Protein AF-A0A941C6V7-F1 (afdb_monomer_lite)

Structure (mmCIF, N/CA/C/O backbone):
data_AF-A0A941C6V7-F1
#
_entry.id   AF-A0A941C6V7-F1
#
loop_
_atom_site.group_PDB
_atom_site.id
_atom_site.type_symbol
_atom_site.label_atom_id
_atom_site.label_alt_id
_atom_site.label_comp_id
_atom_site.label_asym_id
_atom_site.label_entity_id
_atom_site.label_seq_id
_atom_site.pdbx_PDB_ins_code
_atom_site.Cartn_x
_atom_site.Cartn_y
_atom_site.Cartn_z
_atom_site.occupancy
_atom_site.B_iso_or_equiv
_atom_site.auth_seq_id
_atom_site.auth_comp_id
_atom_site.auth_asym_id
_atom_site.auth_atom_id
_atom_site.pdbx_PDB_model_num
ATOM 1 N N . MET A 1 1 ? 57.559 -2.792 -48.402 1.00 35.81 1 MET A N 1
ATOM 2 C CA . MET A 1 1 ? 58.753 -2.402 -49.176 1.00 35.81 1 MET A CA 1
ATOM 3 C C . MET A 1 1 ? 58.793 -3.305 -50.398 1.00 35.81 1 MET A C 1
ATOM 5 O O . MET A 1 1 ? 58.989 -4.493 -50.220 1.00 35.81 1 MET A O 1
ATOM 9 N N . ILE A 1 2 ? 58.536 -2.711 -51.570 1.00 40.19 2 ILE A N 1
ATOM 10 C CA . ILE A 1 2 ? 58.859 -3.203 -52.921 1.00 40.19 2 ILE A CA 1
ATOM 11 C C . ILE A 1 2 ? 58.179 -4.518 -53.342 1.00 40.19 2 ILE A C 1
ATOM 13 O O . ILE A 1 2 ? 58.749 -5.583 -53.195 1.00 40.19 2 ILE A O 1
ATOM 17 N N . ASP A 1 3 ? 56.998 -4.389 -53.950 1.00 32.19 3 ASP A N 1
ATOM 18 C CA . ASP A 1 3 ? 56.531 -5.293 -55.025 1.00 32.19 3 ASP A CA 1
ATOM 19 C C . ASP A 1 3 ? 55.682 -4.542 -56.076 1.00 32.19 3 ASP A C 1
ATOM 21 O O . ASP A 1 3 ? 55.522 -5.009 -57.196 1.00 32.19 3 ASP A O 1
ATOM 25 N N . PHE A 1 4 ? 55.249 -3.304 -55.790 1.00 42.03 4 PHE A N 1
ATOM 26 C CA . PHE A 1 4 ? 54.563 -2.426 -56.754 1.00 42.03 4 PHE A CA 1
ATOM 27 C C . PHE A 1 4 ? 55.474 -1.813 -57.839 1.00 42.03 4 PHE A C 1
ATOM 29 O O . PHE A 1 4 ? 54.996 -1.114 -58.721 1.00 42.03 4 PHE A O 1
ATOM 36 N N . LEU A 1 5 ? 56.788 -2.059 -57.776 1.00 43.09 5 LEU A N 1
ATOM 37 C CA . LEU A 1 5 ? 57.777 -1.546 -58.736 1.00 43.09 5 LEU A CA 1
ATOM 38 C C . LEU A 1 5 ? 58.236 -2.605 -59.751 1.00 43.09 5 LEU A C 1
ATOM 40 O O . LEU A 1 5 ? 59.226 -2.382 -60.444 1.00 43.09 5 LEU A O 1
ATOM 44 N N . ARG A 1 6 ? 57.594 -3.783 -59.805 1.00 37.53 6 ARG A N 1
ATOM 45 C CA . ARG A 1 6 ? 58.090 -4.903 -60.624 1.00 37.53 6 ARG A CA 1
ATOM 46 C C . ARG A 1 6 ? 57.278 -5.226 -61.875 1.00 37.53 6 ARG A C 1
ATOM 48 O O . ARG A 1 6 ? 57.792 -5.954 -62.719 1.00 37.53 6 ARG A O 1
ATOM 55 N N . ASP A 1 7 ? 56.109 -4.623 -62.059 1.00 39.25 7 ASP A N 1
ATOM 56 C CA . ASP A 1 7 ? 55.426 -4.654 -63.352 1.00 39.25 7 ASP A CA 1
ATOM 57 C C . ASP A 1 7 ? 55.786 -3.404 -64.159 1.00 39.25 7 ASP A C 1
ATOM 59 O O . ASP A 1 7 ? 55.054 -2.420 -64.217 1.00 39.25 7 ASP A O 1
ATOM 63 N N . ASN A 1 8 ? 56.934 -3.478 -64.841 1.00 42.84 8 ASN A N 1
ATOM 64 C CA . ASN A 1 8 ? 57.332 -2.585 -65.939 1.00 42.84 8 ASN A CA 1
ATOM 65 C C . ASN A 1 8 ? 56.430 -2.772 -67.183 1.00 42.84 8 ASN A C 1
ATOM 67 O O . ASN A 1 8 ? 56.908 -2.786 -68.314 1.00 42.84 8 ASN A O 1
ATOM 71 N N . ALA A 1 9 ? 55.120 -2.943 -67.004 1.00 46.44 9 ALA A N 1
ATOM 72 C CA . ALA A 1 9 ? 54.167 -3.006 -68.111 1.00 46.44 9 ALA A CA 1
ATOM 73 C C . ALA A 1 9 ? 53.831 -1.609 -68.6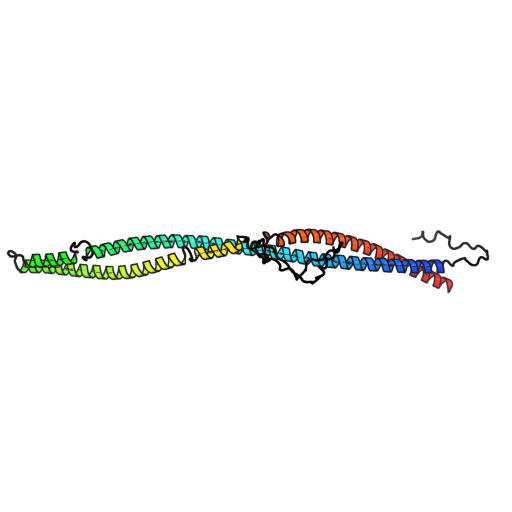70 1.00 46.44 9 ALA A C 1
ATOM 75 O O . ALA A 1 9 ? 53.273 -1.497 -69.753 1.00 46.44 9 ALA A O 1
ATOM 76 N N . CYS A 1 10 ? 54.205 -0.554 -67.944 1.00 49.03 10 CYS A N 1
ATOM 77 C CA . CYS A 1 10 ? 53.984 0.843 -68.311 1.00 49.03 10 CYS A CA 1
ATOM 78 C C . CYS A 1 10 ? 55.155 1.477 -69.087 1.00 49.03 10 CYS A C 1
ATOM 80 O O . CYS A 1 10 ? 54.975 2.504 -69.728 1.00 49.03 10 CYS A O 1
ATOM 82 N N . CYS A 1 11 ? 56.340 0.860 -69.073 1.00 50.94 11 CYS A N 1
ATOM 83 C CA . CYS A 1 11 ? 57.537 1.403 -69.720 1.00 50.94 11 CYS A CA 1
ATOM 84 C C . CYS A 1 11 ? 58.095 0.408 -70.740 1.00 50.94 11 CYS A C 1
ATOM 86 O O . CYS A 1 11 ? 59.194 -0.120 -70.565 1.00 50.94 11 CYS A O 1
ATOM 88 N N . TYR A 1 12 ? 57.326 0.117 -71.788 1.00 39.09 12 TYR A N 1
ATOM 89 C CA . TYR A 1 12 ? 57.906 -0.418 -73.015 1.00 39.09 12 TYR A CA 1
ATOM 90 C C . TYR A 1 12 ? 58.086 0.736 -73.999 1.00 39.09 12 TYR A C 1
ATOM 92 O O . TYR A 1 12 ? 57.116 1.222 -74.573 1.00 39.09 12 TYR A O 1
ATOM 100 N N . ASP A 1 13 ? 59.341 1.146 -74.192 1.00 43.06 13 ASP A N 1
ATOM 101 C CA . ASP A 1 13 ? 59.766 1.931 -75.348 1.00 43.06 13 ASP A CA 1
ATOM 102 C C . ASP A 1 13 ? 59.521 1.090 -76.608 1.00 43.06 13 ASP A C 1
ATOM 104 O O . ASP A 1 13 ? 60.356 0.277 -77.018 1.00 43.06 13 ASP A O 1
ATOM 108 N N . SER A 1 14 ? 58.348 1.238 -77.217 1.00 33.50 14 SER A N 1
ATOM 109 C CA . SER A 1 14 ? 58.140 0.839 -78.602 1.00 33.50 14 SER A CA 1
ATOM 110 C C . SER A 1 14 ? 58.044 2.094 -79.454 1.00 33.50 14 SER A C 1
ATOM 112 O O . SER A 1 14 ? 57.045 2.808 -79.401 1.00 33.50 14 SER A O 1
ATOM 114 N N . ASP A 1 15 ? 59.089 2.324 -80.252 1.00 42.59 15 ASP A N 1
ATOM 115 C CA . ASP A 1 15 ? 59.135 3.225 -81.409 1.00 42.59 15 ASP A CA 1
ATOM 116 C C . ASP A 1 15 ? 58.046 2.852 -82.441 1.00 42.59 15 ASP A C 1
ATOM 118 O O . ASP A 1 15 ? 58.315 2.350 -83.535 1.00 42.59 15 ASP A O 1
ATOM 122 N N . SER A 1 16 ? 56.779 3.075 -82.106 1.00 36.44 16 SER A N 1
ATOM 123 C CA . SER A 1 16 ? 55.660 2.924 -83.026 1.00 36.44 16 SER A CA 1
ATOM 124 C C . SER A 1 16 ? 54.728 4.114 -82.892 1.00 36.44 16 SER A C 1
ATOM 126 O O . SER A 1 16 ? 54.099 4.339 -81.864 1.00 36.44 16 SER A O 1
ATOM 128 N N . SER A 1 17 ? 54.672 4.873 -83.976 1.00 39.66 17 SER A N 1
ATOM 129 C CA . SER A 1 17 ? 53.782 5.994 -84.226 1.00 39.66 17 SER A CA 1
ATOM 130 C C . SER A 1 17 ? 52.331 5.511 -84.314 1.00 39.66 17 SER A C 1
ATOM 132 O O . SER A 1 17 ? 51.814 5.293 -85.407 1.00 39.66 17 SER A O 1
ATOM 134 N N . ASP A 1 18 ? 51.683 5.358 -83.160 1.00 38.25 18 ASP A N 1
ATOM 135 C CA . ASP A 1 18 ? 50.239 5.143 -83.035 1.00 38.25 18 ASP A CA 1
ATOM 136 C C . ASP A 1 18 ? 49.661 6.205 -82.072 1.00 38.25 18 ASP A C 1
ATOM 138 O O . ASP A 1 18 ? 50.271 6.458 -81.032 1.00 38.25 18 ASP A O 1
ATOM 142 N N . PRO A 1 19 ? 48.535 6.886 -82.366 1.00 40.62 19 PRO A N 1
ATOM 143 C CA . PRO A 1 19 ? 48.123 8.088 -81.628 1.00 40.62 19 PRO A CA 1
ATOM 144 C C . PRO A 1 19 ? 47.448 7.819 -80.270 1.00 40.62 19 PRO A C 1
ATOM 146 O O . PRO A 1 19 ? 46.863 8.738 -79.700 1.00 40.62 19 PRO A O 1
ATOM 149 N N . GLU A 1 20 ? 47.488 6.590 -79.752 1.00 45.78 20 GLU A N 1
ATOM 150 C CA . GLU A 1 20 ? 46.713 6.177 -78.568 1.00 45.78 20 GLU A CA 1
ATOM 151 C C . GLU A 1 20 ? 47.551 5.551 -77.435 1.00 45.78 20 GLU A C 1
ATOM 153 O O . GLU A 1 20 ? 47.012 4.863 -76.568 1.00 45.78 20 GLU A O 1
ATOM 158 N N . THR A 1 21 ? 48.859 5.804 -77.361 1.00 47.62 21 THR A N 1
ATOM 159 C CA . THR A 1 21 ? 49.639 5.464 -76.155 1.00 47.62 21 THR A CA 1
ATOM 160 C C . THR A 1 21 ? 49.369 6.487 -75.051 1.00 47.62 21 THR A C 1
ATOM 162 O O . THR A 1 21 ? 49.978 7.553 -75.020 1.00 47.62 21 THR A O 1
ATOM 165 N N . ARG A 1 22 ? 48.415 6.177 -74.163 1.00 54.78 22 ARG A N 1
ATOM 166 C CA . ARG A 1 22 ? 48.147 6.953 -72.940 1.00 54.78 22 ARG A CA 1
ATOM 167 C C . ARG A 1 22 ? 49.377 6.952 -72.030 1.00 54.78 22 ARG A C 1
ATOM 169 O O . ARG A 1 22 ? 49.917 5.884 -71.745 1.00 54.78 22 ARG A O 1
ATOM 176 N N . ASP A 1 23 ? 49.769 8.130 -71.552 1.00 70.44 23 ASP A N 1
ATOM 177 C CA . ASP A 1 23 ? 50.845 8.279 -70.575 1.00 70.44 23 ASP A CA 1
ATOM 178 C C . ASP A 1 23 ? 50.437 7.637 -69.235 1.00 70.44 23 ASP A C 1
ATOM 180 O O . ASP A 1 23 ? 49.269 7.644 -68.832 1.00 70.44 23 ASP A O 1
ATOM 184 N N . CYS A 1 24 ? 51.398 7.063 -68.521 1.00 74.00 24 CYS A N 1
ATOM 185 C CA . CYS A 1 24 ? 51.171 6.402 -67.236 1.00 74.00 24 CYS A CA 1
ATOM 186 C C . CYS A 1 24 ? 50.605 7.375 -66.197 1.00 74.00 24 CYS A C 1
ATOM 188 O O . CYS A 1 24 ? 49.809 6.991 -65.338 1.00 74.00 24 CYS A O 1
ATOM 190 N N . LEU A 1 25 ? 50.976 8.648 -66.320 1.00 76.19 25 LEU A N 1
ATOM 191 C CA . LEU A 1 25 ? 50.503 9.732 -65.475 1.00 76.19 25 LEU A CA 1
ATOM 192 C C . LEU A 1 25 ? 49.016 10.048 -65.725 1.00 76.19 25 LEU A C 1
ATOM 194 O O . LEU A 1 25 ? 48.277 10.307 -64.771 1.00 76.19 25 LEU A O 1
ATOM 198 N N . ASP A 1 26 ? 48.544 9.932 -66.969 1.00 77.88 26 ASP A N 1
ATOM 199 C CA . ASP A 1 26 ? 47.123 10.072 -67.312 1.00 77.88 26 ASP A CA 1
ATOM 200 C C . ASP A 1 26 ? 46.295 8.900 -66.766 1.00 77.88 26 ASP A C 1
ATOM 202 O O . ASP A 1 26 ? 45.208 9.106 -66.221 1.00 77.88 26 ASP A O 1
ATOM 206 N N . LEU A 1 27 ? 46.833 7.675 -66.821 1.00 80.81 27 LEU A N 1
ATOM 207 C CA . LEU A 1 27 ? 46.198 6.495 -66.220 1.00 80.81 27 LEU A CA 1
ATOM 208 C C . LEU A 1 27 ? 46.093 6.611 -64.693 1.00 80.81 27 LEU A C 1
ATOM 210 O O . LEU A 1 27 ? 45.068 6.244 -64.118 1.00 80.81 27 LEU A O 1
ATOM 214 N N . TRP A 1 28 ? 47.114 7.148 -64.023 1.00 82.31 28 TRP A N 1
ATOM 215 C CA . TRP A 1 28 ? 47.068 7.385 -62.577 1.00 82.31 28 TRP A CA 1
ATOM 216 C C . TRP A 1 28 ? 46.098 8.504 -62.199 1.00 82.31 28 TRP A C 1
ATOM 218 O O . TRP A 1 28 ? 45.413 8.392 -61.184 1.00 82.31 28 TRP A O 1
ATOM 228 N N . LYS A 1 29 ? 45.981 9.556 -63.017 1.00 83.62 29 LYS A N 1
ATOM 229 C CA . LYS A 1 29 ? 44.976 10.615 -62.830 1.00 83.62 29 LYS A CA 1
ATOM 230 C C . LYS A 1 29 ? 43.549 10.082 -62.979 1.00 83.62 29 LYS A C 1
ATOM 232 O O . LYS A 1 29 ? 42.706 10.389 -62.138 1.00 83.62 29 LYS A O 1
ATOM 237 N N . GLU A 1 30 ? 43.296 9.228 -63.970 1.00 84.94 30 GLU A N 1
ATOM 238 C CA . GLU A 1 30 ? 42.002 8.551 -64.143 1.00 84.94 30 GLU A CA 1
ATOM 239 C C . GLU A 1 30 ? 41.698 7.605 -62.963 1.00 84.94 30 GLU A C 1
ATOM 241 O O . GLU A 1 30 ? 40.593 7.621 -62.414 1.00 84.94 30 GLU A O 1
ATOM 246 N N . GLN A 1 31 ? 42.691 6.839 -62.494 1.00 83.75 31 GLN A N 1
ATOM 247 C CA . GLN A 1 31 ? 42.562 6.001 -61.293 1.00 83.75 31 GLN A CA 1
ATOM 248 C C . GLN A 1 31 ? 42.306 6.826 -60.027 1.00 83.75 31 GLN A C 1
ATOM 250 O O . GLN A 1 31 ? 41.492 6.429 -59.193 1.00 83.75 31 GLN A O 1
ATOM 255 N N . LEU A 1 32 ? 42.955 7.981 -59.872 1.00 85.06 32 LEU A N 1
ATOM 256 C CA . LEU A 1 32 ? 42.726 8.880 -58.744 1.00 85.06 32 LEU A CA 1
ATOM 257 C C . LEU A 1 32 ? 41.292 9.425 -58.745 1.00 85.06 32 LEU A C 1
ATOM 259 O O . LEU A 1 32 ? 40.679 9.520 -57.680 1.00 85.06 32 LEU A O 1
ATOM 263 N N . GLU A 1 33 ? 40.741 9.758 -59.912 1.00 86.88 33 GLU A N 1
ATOM 264 C CA . GLU A 1 33 ? 39.351 10.201 -60.036 1.00 86.88 33 GLU A CA 1
ATOM 265 C C . GLU A 1 33 ? 38.370 9.082 -59.650 1.00 86.88 33 GLU A C 1
ATOM 267 O O . GLU A 1 33 ? 37.477 9.302 -58.825 1.00 86.88 33 GLU A O 1
ATOM 272 N N . GLN A 1 34 ? 38.598 7.858 -60.135 1.00 85.94 34 GLN A N 1
ATOM 273 C CA . GLN A 1 34 ? 37.794 6.683 -59.776 1.00 85.94 34 GLN A CA 1
ATOM 274 C C . GLN A 1 34 ? 37.855 6.370 -58.273 1.00 85.94 34 GLN A C 1
ATOM 276 O O . GLN A 1 34 ? 36.811 6.247 -57.624 1.00 85.94 34 GLN A O 1
ATOM 281 N N . VAL A 1 35 ? 39.058 6.312 -57.692 1.00 86.12 35 VAL A N 1
ATOM 282 C CA . VAL A 1 35 ? 39.258 6.076 -56.253 1.00 86.12 35 VAL A CA 1
ATOM 283 C C . VAL A 1 35 ? 38.654 7.215 -55.433 1.00 86.12 35 VAL A C 1
ATOM 285 O O . VAL A 1 35 ? 38.048 6.970 -54.394 1.00 86.12 35 VAL A O 1
ATOM 288 N N . SER A 1 36 ? 38.738 8.466 -55.895 1.00 84.31 36 SER A N 1
ATOM 289 C CA . SER A 1 36 ? 38.120 9.595 -55.198 1.00 84.31 36 SER A CA 1
ATOM 290 C C . SER A 1 36 ? 36.598 9.467 -55.138 1.00 84.31 36 SER A C 1
ATOM 292 O O . SER A 1 36 ? 36.032 9.669 -54.064 1.00 84.31 36 SER A O 1
ATOM 294 N N . ILE A 1 37 ? 35.941 9.090 -56.240 1.00 88.19 37 ILE A N 1
ATOM 295 C CA . ILE A 1 37 ? 34.490 8.843 -56.273 1.00 88.19 37 ILE A CA 1
ATOM 296 C C . ILE A 1 37 ? 34.121 7.684 -55.335 1.00 88.19 37 ILE A C 1
ATOM 298 O O . ILE A 1 37 ? 33.167 7.792 -54.556 1.00 88.19 37 ILE A O 1
ATOM 302 N N . GLU A 1 38 ? 34.887 6.591 -55.362 1.00 89.31 38 GLU A N 1
ATOM 303 C CA . GLU A 1 38 ? 34.655 5.430 -54.501 1.00 89.31 38 GLU A CA 1
ATOM 304 C C . GLU A 1 38 ? 34.820 5.771 -53.011 1.00 89.31 38 GLU A C 1
ATOM 306 O O . GLU A 1 38 ? 33.987 5.376 -52.191 1.00 89.31 38 GLU A O 1
ATOM 311 N N . CYS A 1 39 ? 35.833 6.563 -52.652 1.00 87.50 39 CYS A N 1
ATOM 312 C CA . CYS A 1 39 ? 36.044 6.993 -51.272 1.00 87.50 39 CYS A CA 1
ATOM 313 C C . CYS A 1 39 ? 34.957 7.954 -50.794 1.00 87.50 39 CYS A C 1
ATOM 315 O O . CYS A 1 39 ? 34.520 7.844 -49.650 1.00 87.50 39 CYS A O 1
ATOM 317 N N . THR A 1 40 ? 34.468 8.861 -51.647 1.00 89.31 40 THR A N 1
ATOM 318 C CA . THR A 1 40 ? 33.322 9.714 -51.296 1.00 89.31 40 THR A CA 1
ATOM 319 C C . THR A 1 40 ? 32.077 8.870 -51.025 1.00 89.31 40 THR A C 1
ATOM 321 O O . THR A 1 40 ? 31.372 9.119 -50.049 1.00 89.31 40 THR A O 1
ATOM 324 N N . LYS A 1 41 ? 31.833 7.828 -51.831 1.00 90.62 41 LYS A N 1
ATOM 325 C CA . LYS A 1 41 ? 30.720 6.895 -51.613 1.00 90.62 41 LYS A CA 1
ATOM 326 C C . LYS A 1 41 ? 30.870 6.122 -50.298 1.00 90.62 41 LYS A C 1
ATOM 328 O O . LYS A 1 41 ? 29.924 6.084 -49.519 1.00 90.62 41 LYS A O 1
ATOM 333 N N . LYS A 1 42 ? 32.050 5.549 -50.033 1.00 89.06 42 LYS A N 1
ATOM 334 C CA . LYS A 1 42 ? 32.343 4.817 -48.787 1.00 89.06 42 LYS A CA 1
ATOM 335 C C . LYS A 1 42 ? 32.214 5.708 -47.551 1.00 89.06 42 LYS A C 1
ATOM 337 O O . LYS A 1 42 ? 31.580 5.299 -46.589 1.00 89.06 42 LYS A O 1
ATOM 342 N N . SER A 1 43 ? 32.713 6.943 -47.609 1.00 88.12 43 SER A N 1
ATOM 343 C CA . SER A 1 43 ? 32.581 7.910 -46.514 1.00 88.12 43 SER A CA 1
ATOM 344 C C . SER A 1 43 ? 31.123 8.294 -46.245 1.00 88.12 43 SER A C 1
ATOM 346 O O . SER A 1 43 ? 30.727 8.386 -45.085 1.00 88.12 43 SER A O 1
ATOM 348 N N . ALA A 1 44 ? 30.305 8.463 -47.291 1.00 89.94 44 ALA A N 1
ATOM 349 C CA . ALA A 1 44 ? 28.873 8.715 -47.136 1.00 89.94 44 ALA A CA 1
ATOM 350 C C . ALA A 1 44 ? 28.138 7.522 -46.498 1.00 89.94 44 ALA A C 1
ATOM 352 O O . ALA A 1 44 ? 27.262 7.724 -45.661 1.00 89.94 44 ALA A O 1
ATOM 353 N N . THR A 1 45 ? 28.510 6.286 -46.851 1.00 91.00 45 THR A N 1
ATOM 354 C CA . THR A 1 45 ? 27.986 5.077 -46.198 1.00 91.00 45 THR A CA 1
ATOM 355 C C . THR A 1 45 ? 28.393 5.015 -44.727 1.00 91.00 45 THR A C 1
ATOM 357 O O . THR A 1 45 ? 27.522 4.851 -43.885 1.00 91.00 45 THR A O 1
ATOM 360 N N . THR A 1 46 ? 29.665 5.256 -44.390 1.00 91.06 46 THR A N 1
ATOM 361 C CA . THR A 1 46 ? 30.119 5.289 -42.989 1.00 91.06 46 THR A CA 1
ATOM 362 C C . THR A 1 46 ? 29.382 6.336 -42.160 1.00 91.06 46 THR A C 1
ATOM 364 O O . THR A 1 46 ? 28.998 6.046 -41.032 1.00 91.06 46 THR A O 1
ATOM 367 N N . ALA A 1 47 ? 29.149 7.533 -42.708 1.00 91.38 47 ALA A N 1
ATOM 368 C CA . ALA A 1 47 ? 28.390 8.577 -42.020 1.00 91.38 47 ALA A CA 1
ATOM 369 C C . ALA A 1 47 ? 26.935 8.152 -41.755 1.00 91.38 47 ALA A C 1
ATOM 371 O O . ALA A 1 47 ? 26.398 8.427 -40.684 1.00 91.38 47 ALA A O 1
ATOM 372 N N . LYS A 1 48 ? 26.313 7.446 -42.709 1.00 92.81 48 LYS A N 1
ATOM 373 C CA . LYS A 1 48 ? 24.967 6.891 -42.547 1.00 92.81 48 LYS A CA 1
ATOM 374 C C . LYS A 1 48 ? 24.928 5.800 -41.470 1.00 92.81 48 LYS A C 1
ATOM 376 O O . LYS A 1 48 ? 24.061 5.843 -40.604 1.00 92.81 48 LYS A O 1
ATOM 381 N N . ASP A 1 49 ? 25.870 4.859 -41.500 1.00 89.50 49 ASP A N 1
ATOM 382 C CA . ASP A 1 49 ? 25.944 3.774 -40.513 1.00 89.50 49 ASP A CA 1
ATOM 383 C C . ASP A 1 49 ? 26.240 4.322 -39.104 1.00 89.50 49 ASP A C 1
ATOM 385 O O . ASP A 1 49 ? 25.696 3.832 -38.115 1.00 89.50 49 ASP A O 1
ATOM 389 N N . GLU A 1 50 ? 27.052 5.383 -39.002 1.00 92.31 50 GLU A N 1
ATOM 390 C CA . GLU A 1 50 ? 27.301 6.096 -37.745 1.00 92.31 50 GLU A CA 1
ATOM 391 C C . GLU A 1 50 ? 26.020 6.728 -37.192 1.00 92.31 50 GLU A C 1
ATOM 393 O O . GLU A 1 50 ? 25.721 6.574 -36.007 1.00 92.31 50 GLU A O 1
ATOM 398 N N . GLU A 1 51 ? 25.245 7.412 -38.036 1.00 91.94 51 GLU A N 1
ATOM 399 C CA . GLU A 1 51 ? 23.967 8.012 -37.645 1.00 91.94 51 GLU A CA 1
ATOM 400 C C . GLU A 1 51 ? 22.962 6.945 -37.182 1.00 91.94 51 GLU A C 1
ATOM 402 O O . GLU A 1 51 ? 22.347 7.090 -36.121 1.00 91.94 51 GLU A O 1
ATOM 407 N N . GLU A 1 52 ? 22.823 5.844 -37.928 1.00 90.25 52 GLU A N 1
ATOM 408 C CA . GLU A 1 52 ? 21.951 4.721 -37.562 1.00 90.25 52 GLU A CA 1
ATOM 409 C C . GLU A 1 52 ? 22.376 4.090 -36.222 1.00 90.25 52 GLU A C 1
ATOM 411 O O . GLU A 1 52 ? 21.530 3.866 -35.346 1.00 90.25 52 GLU A O 1
ATOM 416 N N . TYR A 1 53 ? 23.680 3.884 -36.008 1.00 91.00 53 TYR A N 1
ATOM 417 C CA . TYR A 1 53 ? 24.222 3.398 -34.737 1.00 91.00 53 TYR A CA 1
ATOM 418 C C . TYR A 1 53 ? 23.934 4.359 -33.573 1.00 91.00 53 TYR A C 1
ATOM 420 O O . TYR A 1 53 ? 23.434 3.922 -32.533 1.00 91.00 53 TYR A O 1
ATOM 428 N N . GLN A 1 54 ? 24.198 5.662 -33.726 1.00 92.50 54 GLN A N 1
ATOM 429 C CA . GLN A 1 54 ? 23.964 6.651 -32.663 1.00 92.50 54 GLN A CA 1
ATOM 430 C C . GLN A 1 54 ? 22.477 6.769 -32.306 1.00 92.50 54 GLN A C 1
ATOM 432 O O . GLN A 1 54 ? 22.129 6.851 -31.124 1.00 92.50 54 GLN A O 1
ATOM 437 N N . ASN A 1 55 ? 21.589 6.709 -33.301 1.00 89.31 55 ASN A N 1
ATOM 438 C CA . ASN A 1 55 ? 20.144 6.693 -33.080 1.00 89.31 55 ASN A CA 1
ATOM 439 C C . ASN A 1 55 ? 19.705 5.441 -32.305 1.00 89.31 55 ASN A C 1
ATOM 441 O O . ASN A 1 55 ? 18.946 5.544 -31.335 1.00 89.31 55 ASN A O 1
ATOM 445 N N . SER A 1 56 ? 20.223 4.265 -32.675 1.00 89.50 56 SER A N 1
ATOM 446 C CA . SER A 1 56 ? 19.953 3.011 -31.960 1.00 89.50 56 SER A CA 1
ATOM 447 C C . SER A 1 56 ? 20.470 3.042 -30.520 1.00 89.50 56 SER A C 1
ATOM 449 O O . SER A 1 56 ? 19.742 2.676 -29.595 1.00 89.50 56 SER A O 1
ATOM 451 N N . LEU A 1 57 ? 21.683 3.555 -30.301 1.00 90.38 57 LEU A N 1
ATOM 452 C CA . LEU A 1 57 ? 22.266 3.721 -28.969 1.00 90.38 57 LEU A CA 1
ATOM 453 C C . LEU A 1 57 ? 21.435 4.678 -28.101 1.00 90.38 57 LEU A C 1
ATOM 455 O O . LEU A 1 57 ? 21.169 4.393 -26.931 1.00 90.38 57 LEU A O 1
ATOM 459 N N . GLY A 1 58 ? 20.987 5.798 -28.672 1.00 90.25 58 GLY A N 1
ATOM 460 C CA . GLY A 1 58 ? 20.103 6.746 -28.000 1.00 90.25 58 GLY A CA 1
ATOM 461 C C . GLY A 1 58 ? 18.782 6.106 -27.569 1.00 90.25 58 GLY A C 1
ATOM 462 O O . GLY A 1 58 ? 18.331 6.324 -26.443 1.00 90.25 58 GLY A O 1
ATOM 463 N N . TRP A 1 59 ? 18.185 5.278 -28.428 1.00 89.06 59 TRP A N 1
ATOM 464 C CA . TRP A 1 59 ? 16.958 4.544 -28.117 1.00 89.06 59 TRP A CA 1
ATOM 465 C C . TRP A 1 59 ? 17.158 3.477 -27.037 1.00 89.06 59 TRP A C 1
ATOM 467 O O . TRP A 1 59 ? 16.406 3.443 -26.063 1.00 89.06 59 TRP A O 1
ATOM 477 N N . GLN A 1 60 ? 18.213 2.668 -27.147 1.00 91.38 60 GLN A N 1
ATOM 478 C CA . GLN A 1 60 ? 18.585 1.681 -26.133 1.00 91.38 60 GLN A CA 1
ATOM 479 C C . GLN A 1 60 ? 18.752 2.329 -24.751 1.00 91.38 60 GLN A C 1
ATOM 481 O O . GLN A 1 60 ? 18.246 1.808 -23.759 1.00 91.38 60 GLN A O 1
ATOM 486 N N . ASN A 1 61 ? 19.429 3.479 -24.674 1.00 91.88 61 ASN A N 1
ATOM 487 C CA . ASN A 1 61 ? 19.625 4.193 -23.412 1.00 91.88 61 ASN A CA 1
ATOM 488 C C . ASN A 1 61 ? 18.303 4.684 -22.805 1.00 91.88 61 ASN A C 1
ATOM 490 O O . ASN A 1 61 ? 18.140 4.633 -21.588 1.00 91.88 61 ASN A O 1
ATOM 494 N N . ARG A 1 62 ? 17.347 5.128 -23.633 1.00 89.50 62 ARG A N 1
ATOM 495 C CA . ARG A 1 62 ? 16.008 5.520 -23.159 1.00 89.50 62 ARG A CA 1
ATOM 496 C C . ARG A 1 62 ? 15.243 4.331 -22.592 1.00 89.50 62 ARG A C 1
ATOM 498 O O . ARG A 1 62 ? 14.723 4.443 -21.488 1.00 89.50 62 ARG A O 1
ATOM 505 N N . LEU A 1 63 ? 15.218 3.211 -23.314 1.00 89.31 63 LEU A N 1
ATOM 506 C CA . LEU A 1 63 ? 14.550 1.987 -22.864 1.00 89.31 63 LEU A CA 1
ATOM 507 C C . LEU A 1 63 ? 15.150 1.460 -21.560 1.00 89.31 63 LEU A C 1
ATOM 509 O O . LEU A 1 63 ? 14.410 1.131 -20.641 1.00 89.31 63 LEU A O 1
ATOM 513 N N . LYS A 1 64 ? 16.482 1.467 -21.446 1.00 92.31 64 LYS A N 1
ATOM 514 C CA . LYS A 1 64 ? 17.176 1.081 -20.214 1.00 92.31 64 LYS A CA 1
ATOM 515 C C . LYS A 1 64 ? 16.779 1.974 -19.036 1.00 92.31 64 LYS A C 1
ATOM 517 O O . LYS A 1 64 ? 16.487 1.476 -17.958 1.00 92.31 64 LYS A O 1
ATOM 522 N N . ASN A 1 65 ? 16.745 3.289 -19.250 1.00 92.00 65 ASN A N 1
ATOM 523 C CA . ASN A 1 65 ? 16.318 4.234 -18.222 1.00 92.00 65 ASN A CA 1
ATOM 524 C C . ASN A 1 65 ? 14.847 4.025 -17.823 1.00 92.00 65 ASN A C 1
ATOM 526 O O . ASN A 1 65 ? 14.508 4.152 -16.653 1.00 92.00 65 ASN A O 1
ATOM 530 N N . TRP A 1 66 ? 13.962 3.705 -18.771 1.00 89.62 66 TRP A N 1
ATOM 531 C CA . TRP A 1 66 ? 12.565 3.394 -18.457 1.00 89.62 66 TRP A CA 1
ATOM 532 C C . TRP A 1 66 ? 12.426 2.110 -17.643 1.00 89.62 66 TRP A C 1
ATOM 534 O O . TRP A 1 66 ? 11.720 2.124 -16.643 1.00 89.62 66 TRP A O 1
ATOM 544 N N . GLU A 1 67 ? 13.118 1.039 -18.029 1.00 89.88 67 GLU A N 1
ATOM 545 C CA . GLU A 1 67 ? 13.134 -0.224 -17.282 1.00 89.88 67 GLU A CA 1
ATOM 546 C C . GLU A 1 67 ? 13.615 -0.023 -15.835 1.00 89.88 67 GLU A C 1
ATOM 548 O O . GLU A 1 67 ? 12.987 -0.517 -14.901 1.00 89.88 67 GLU A O 1
ATOM 553 N N . GLU A 1 68 ? 14.690 0.746 -15.639 1.00 91.44 68 GLU A N 1
ATOM 554 C CA . GLU A 1 68 ? 15.223 1.064 -14.309 1.00 91.44 68 GLU A CA 1
ATOM 555 C C . GLU A 1 68 ? 14.214 1.850 -13.459 1.00 91.44 68 GLU A C 1
ATOM 557 O O . GLU A 1 68 ? 13.987 1.504 -12.302 1.00 91.44 68 GLU A O 1
ATOM 562 N N . ILE A 1 69 ? 13.551 2.857 -14.043 1.00 89.81 69 ILE A N 1
ATOM 563 C CA . ILE A 1 69 ? 12.510 3.635 -13.354 1.00 89.81 69 ILE A CA 1
ATOM 564 C C . ILE A 1 69 ? 11.321 2.750 -12.971 1.00 89.81 69 ILE A C 1
ATOM 566 O O . ILE A 1 69 ? 10.797 2.894 -11.869 1.00 89.81 69 ILE A O 1
ATOM 570 N N . ILE A 1 70 ? 10.882 1.850 -13.854 1.00 88.69 70 ILE A N 1
ATOM 571 C CA . ILE A 1 70 ? 9.760 0.940 -13.580 1.00 88.69 70 ILE A CA 1
ATOM 572 C C . ILE A 1 70 ? 10.106 0.027 -12.403 1.00 88.69 70 ILE A C 1
ATOM 574 O O . ILE A 1 70 ? 9.332 -0.042 -11.452 1.00 88.69 70 ILE A O 1
ATOM 578 N N . LYS A 1 71 ? 11.294 -0.590 -12.422 1.00 89.25 71 LYS A N 1
ATOM 579 C CA . LYS A 1 71 ? 11.774 -1.464 -11.341 1.00 89.25 71 LYS A CA 1
ATOM 580 C C . LYS A 1 71 ? 11.875 -0.727 -10.005 1.00 89.25 71 LYS A C 1
ATOM 582 O O . LYS A 1 71 ? 11.311 -1.189 -9.022 1.00 89.25 71 LYS A O 1
ATOM 587 N N . ASP A 1 72 ? 12.504 0.448 -9.980 1.00 91.94 72 ASP A N 1
ATOM 588 C CA . ASP A 1 72 ? 12.599 1.282 -8.769 1.00 91.94 72 ASP A CA 1
ATOM 589 C C . ASP A 1 72 ? 11.216 1.722 -8.252 1.00 91.94 72 ASP A C 1
ATOM 591 O O . ASP A 1 72 ? 10.991 1.818 -7.044 1.00 91.94 72 ASP A O 1
ATOM 595 N N . THR A 1 73 ? 10.263 1.979 -9.150 1.00 89.00 73 THR A N 1
ATOM 596 C CA . THR A 1 73 ? 8.906 2.386 -8.762 1.00 89.00 73 THR A CA 1
ATOM 597 C C . THR A 1 73 ? 8.116 1.218 -8.166 1.00 89.00 73 THR A C 1
ATOM 599 O O . THR A 1 73 ? 7.450 1.412 -7.147 1.00 89.00 73 THR A O 1
ATOM 602 N N . ASP A 1 74 ? 8.227 0.017 -8.733 1.00 87.69 74 ASP A N 1
ATOM 603 C CA . ASP A 1 74 ? 7.607 -1.192 -8.177 1.00 87.69 74 ASP A CA 1
ATOM 604 C C . ASP A 1 74 ? 8.224 -1.589 -6.832 1.00 87.69 74 ASP A C 1
ATOM 606 O O . ASP A 1 74 ? 7.492 -1.854 -5.882 1.00 87.69 74 ASP A O 1
ATOM 610 N N . GLU A 1 75 ? 9.550 -1.515 -6.686 1.00 90.62 75 GLU A N 1
ATOM 611 C CA . GLU A 1 75 ? 10.215 -1.754 -5.396 1.00 90.62 75 GLU A CA 1
ATOM 612 C C . GLU A 1 75 ? 9.712 -0.786 -4.310 1.00 90.62 75 GLU A C 1
ATOM 614 O O . GLU A 1 75 ? 9.481 -1.173 -3.161 1.00 90.62 75 GLU A O 1
ATOM 619 N N . LYS A 1 76 ? 9.490 0.487 -4.660 1.00 89.62 76 LYS A N 1
ATOM 620 C CA . LYS A 1 76 ? 8.895 1.470 -3.740 1.00 89.62 76 LYS A CA 1
ATOM 621 C C . LYS A 1 76 ? 7.441 1.151 -3.409 1.00 89.62 76 LYS A C 1
ATOM 623 O O . LYS A 1 76 ? 7.044 1.335 -2.256 1.00 89.62 76 LYS A O 1
ATOM 628 N N . ALA A 1 77 ? 6.656 0.691 -4.380 1.00 88.38 77 ALA A N 1
ATOM 629 C CA . ALA A 1 77 ? 5.283 0.256 -4.146 1.00 88.38 77 ALA A CA 1
ATOM 630 C C . ALA A 1 77 ? 5.241 -0.945 -3.187 1.00 88.38 77 ALA A C 1
ATOM 632 O O . ALA A 1 77 ? 4.480 -0.918 -2.221 1.00 88.38 77 ALA A O 1
ATOM 633 N N . ASP A 1 78 ? 6.132 -1.923 -3.357 1.00 87.44 78 ASP A N 1
ATOM 634 C CA . ASP A 1 78 ? 6.271 -3.069 -2.454 1.00 87.44 78 ASP A CA 1
ATOM 635 C C . ASP A 1 78 ? 6.619 -2.644 -1.022 1.00 87.44 78 ASP A C 1
ATOM 637 O O . ASP A 1 78 ? 6.062 -3.169 -0.052 1.00 87.44 78 ASP A O 1
ATOM 641 N N . ILE A 1 79 ? 7.515 -1.664 -0.857 1.00 89.75 79 ILE A N 1
ATOM 642 C CA . ILE A 1 79 ? 7.824 -1.089 0.461 1.00 89.75 79 ILE A CA 1
ATOM 643 C C . ILE A 1 79 ? 6.559 -0.490 1.087 1.00 89.75 79 ILE A C 1
ATOM 645 O O . ILE A 1 79 ? 6.253 -0.791 2.241 1.00 89.75 79 ILE A O 1
ATOM 649 N N . ILE A 1 80 ? 5.793 0.307 0.335 1.00 87.44 80 ILE A N 1
ATOM 650 C CA . ILE A 1 80 ? 4.533 0.895 0.816 1.00 87.44 80 ILE A CA 1
ATOM 651 C C . ILE A 1 80 ? 3.540 -0.203 1.212 1.00 87.44 80 ILE A C 1
ATOM 653 O O . ILE A 1 80 ? 2.948 -0.128 2.287 1.00 87.44 80 ILE A O 1
ATOM 657 N N . VAL A 1 81 ? 3.381 -1.243 0.393 1.00 88.56 81 VAL A N 1
ATOM 658 C CA . VAL A 1 81 ? 2.487 -2.376 0.672 1.00 88.56 81 VAL A CA 1
ATOM 659 C C . VAL A 1 81 ? 2.868 -3.093 1.965 1.00 88.56 81 VAL A C 1
ATOM 661 O O . VAL A 1 81 ? 1.982 -3.450 2.751 1.00 88.56 81 VAL A O 1
ATOM 664 N N . ASN A 1 82 ? 4.165 -3.303 2.192 1.00 87.50 82 ASN A N 1
ATOM 665 C CA . ASN A 1 82 ? 4.682 -3.947 3.396 1.00 87.50 82 ASN A CA 1
ATOM 666 C C . ASN A 1 82 ? 4.463 -3.087 4.645 1.00 87.50 82 ASN A C 1
ATOM 668 O O . ASN A 1 82 ? 4.018 -3.607 5.670 1.00 87.50 82 ASN A O 1
ATOM 672 N N . GLU A 1 83 ? 4.701 -1.780 4.554 1.00 89.81 83 GLU A N 1
ATOM 673 C CA . GLU A 1 83 ? 4.412 -0.846 5.646 1.00 89.81 83 GLU A CA 1
ATOM 674 C C . GLU A 1 83 ? 2.907 -0.788 5.941 1.00 89.81 83 GLU A C 1
ATOM 676 O O . GLU A 1 83 ? 2.498 -0.930 7.093 1.00 89.81 83 GLU A O 1
ATOM 681 N N . LEU A 1 84 ? 2.056 -0.679 4.915 1.00 88.69 84 LEU A N 1
ATOM 682 C CA . LEU A 1 84 ? 0.598 -0.720 5.073 1.00 88.69 84 LEU A CA 1
ATOM 683 C C . LEU A 1 84 ? 0.134 -2.031 5.711 1.00 88.69 84 LEU A C 1
ATOM 685 O O . LEU A 1 84 ? -0.752 -2.006 6.558 1.00 88.69 84 LEU A O 1
ATOM 689 N N . LYS A 1 85 ? 0.755 -3.165 5.364 1.00 88.31 85 LYS A N 1
ATOM 690 C CA . LYS A 1 85 ? 0.476 -4.456 6.005 1.00 88.31 85 LYS A CA 1
ATOM 691 C C . LYS A 1 85 ? 0.803 -4.424 7.496 1.00 88.31 85 LYS A C 1
ATOM 693 O O . LYS A 1 85 ? -0.020 -4.838 8.303 1.00 88.31 85 LYS A O 1
ATOM 698 N N . PHE A 1 86 ? 1.976 -3.912 7.863 1.00 90.06 86 PHE A N 1
ATOM 699 C CA . PHE A 1 86 ? 2.354 -3.770 9.266 1.00 90.06 86 PHE A CA 1
ATOM 700 C C . PHE A 1 86 ? 1.372 -2.862 10.021 1.00 90.06 86 PHE A C 1
ATOM 702 O O . PHE A 1 86 ? 0.916 -3.212 11.110 1.00 90.06 86 PHE A O 1
ATOM 709 N N . PHE A 1 87 ? 1.007 -1.718 9.435 1.00 88.56 87 PHE A N 1
ATOM 710 C CA . PHE A 1 87 ? 0.017 -0.809 10.012 1.00 88.56 87 PHE A CA 1
ATOM 711 C C . PHE A 1 87 ? -1.361 -1.457 10.155 1.00 88.56 87 PHE A C 1
ATOM 713 O O . PHE A 1 87 ? -2.014 -1.246 11.178 1.00 88.56 87 PHE A O 1
ATOM 720 N N . LEU A 1 88 ? -1.789 -2.252 9.175 1.00 89.62 88 LEU A N 1
ATOM 721 C CA . LEU A 1 88 ? -3.037 -3.005 9.233 1.00 89.62 88 LEU A CA 1
ATOM 722 C C . LEU A 1 88 ? -3.012 -4.003 10.393 1.00 89.62 88 LEU A C 1
ATOM 724 O O . LEU A 1 88 ? -3.888 -3.945 11.248 1.00 89.62 88 LEU A O 1
ATOM 728 N N . ASP A 1 89 ? -1.954 -4.811 10.510 1.00 88.38 89 ASP A N 1
ATOM 729 C CA . ASP A 1 89 ? -1.796 -5.778 11.603 1.00 88.38 89 ASP A CA 1
ATOM 730 C C . ASP A 1 89 ? -1.879 -5.093 12.983 1.00 88.38 89 ASP A C 1
ATOM 732 O O . ASP A 1 89 ? -2.562 -5.572 13.893 1.00 88.38 89 ASP A O 1
ATOM 736 N N . GLN A 1 90 ? -1.219 -3.938 13.151 1.00 88.81 90 GLN A N 1
ATOM 737 C CA . GLN A 1 90 ? -1.321 -3.153 14.389 1.00 88.81 90 GLN A CA 1
ATOM 738 C C . GLN A 1 90 ? -2.736 -2.609 14.615 1.00 88.81 90 GLN A C 1
ATOM 740 O O . GLN A 1 90 ? -3.229 -2.622 15.745 1.00 88.81 90 GLN A O 1
ATOM 745 N N . THR A 1 91 ? -3.397 -2.146 13.555 1.00 88.06 91 THR A N 1
ATOM 746 C CA . THR A 1 91 ? -4.764 -1.613 13.606 1.00 88.06 91 THR A CA 1
ATOM 747 C C . THR A 1 91 ? -5.750 -2.697 14.031 1.00 88.06 91 THR A C 1
ATOM 749 O O . THR A 1 91 ? -6.525 -2.462 14.956 1.00 88.06 91 THR A O 1
ATOM 752 N N . THR A 1 92 ? -5.652 -3.906 13.477 1.00 87.88 92 THR A N 1
ATOM 753 C CA . THR A 1 92 ? -6.463 -5.068 13.867 1.00 87.88 92 THR A CA 1
ATOM 754 C C . THR A 1 92 ? -6.219 -5.473 15.328 1.00 87.88 92 THR A C 1
ATOM 756 O O . THR A 1 92 ? -7.163 -5.776 16.059 1.00 87.88 92 THR A O 1
ATOM 759 N N . ILE A 1 93 ? -4.975 -5.424 15.827 1.00 88.62 93 ILE A N 1
ATOM 760 C CA . ILE A 1 93 ? -4.690 -5.670 17.257 1.00 88.62 93 ILE A CA 1
ATOM 761 C C . ILE A 1 93 ? -5.387 -4.631 18.144 1.00 88.62 93 ILE A C 1
ATOM 763 O O . ILE A 1 93 ? -6.015 -4.985 19.147 1.00 88.62 93 ILE A O 1
ATOM 767 N N . VAL A 1 94 ? -5.279 -3.346 17.797 1.00 87.56 94 VAL A N 1
ATOM 768 C CA . VAL A 1 94 ? -5.937 -2.269 18.551 1.00 87.56 94 VAL A CA 1
ATOM 769 C C . VAL A 1 94 ? -7.456 -2.407 18.468 1.00 87.56 94 VAL A C 1
ATOM 771 O O . VAL A 1 94 ? -8.124 -2.226 19.487 1.00 87.56 94 VAL A O 1
ATOM 774 N N . CYS A 1 95 ? -7.986 -2.782 17.305 1.00 88.62 95 CYS A N 1
ATOM 775 C CA . CYS A 1 95 ? -9.400 -3.050 17.102 1.00 88.62 95 CYS A CA 1
ATOM 776 C C . CYS A 1 95 ? -9.903 -4.138 18.063 1.00 88.62 95 CYS A C 1
ATOM 778 O O . CYS A 1 95 ? -10.748 -3.848 18.913 1.00 88.62 95 CYS A O 1
ATOM 780 N N . ASN A 1 96 ? -9.291 -5.326 18.041 1.00 88.50 96 ASN A N 1
ATOM 781 C CA . ASN A 1 96 ? -9.638 -6.441 18.929 1.00 88.50 96 ASN A CA 1
ATOM 782 C C . ASN A 1 96 ? -9.590 -6.042 20.413 1.00 88.50 96 ASN A C 1
ATOM 784 O O . ASN A 1 96 ? -10.504 -6.329 21.186 1.00 88.50 96 ASN A O 1
ATOM 788 N N . ASN A 1 97 ? -8.539 -5.327 20.827 1.00 88.56 97 ASN A N 1
ATOM 789 C CA . ASN A 1 97 ? -8.423 -4.849 22.205 1.00 88.56 97 ASN A CA 1
ATOM 790 C C . ASN A 1 97 ? -9.532 -3.848 22.565 1.00 88.56 97 ASN A C 1
ATOM 792 O O . ASN A 1 97 ? -10.029 -3.855 23.693 1.00 88.56 97 ASN A O 1
ATOM 796 N N . SER A 1 98 ? -9.917 -2.981 21.627 1.00 86.38 98 SER A N 1
ATOM 797 C CA . SER A 1 98 ? -10.976 -1.992 21.832 1.00 86.38 98 SER A CA 1
ATOM 798 C C . SER A 1 98 ? -12.365 -2.629 21.938 1.00 86.38 98 SER A C 1
ATOM 800 O O . SER A 1 98 ? -13.167 -2.189 22.767 1.00 86.38 98 SER A O 1
ATOM 802 N N . GLU A 1 99 ? -12.634 -3.693 21.176 1.00 87.31 99 GLU A N 1
ATOM 803 C CA . GLU A 1 99 ? -13.867 -4.479 21.276 1.00 87.31 99 GLU A CA 1
ATOM 804 C C . GLU A 1 99 ? -13.971 -5.158 22.642 1.00 87.31 99 GLU A C 1
ATOM 806 O O . GLU A 1 99 ? -14.960 -4.962 23.352 1.00 87.31 99 GLU A O 1
ATOM 811 N N . VAL A 1 100 ? -12.912 -5.858 23.068 1.00 88.75 100 VAL A N 1
ATOM 812 C CA . VAL A 1 100 ? -12.853 -6.514 24.385 1.00 88.75 100 VAL A CA 1
ATOM 813 C C . VAL A 1 100 ? -13.028 -5.495 25.513 1.00 88.75 100 VAL A C 1
ATOM 815 O O . VAL A 1 100 ? -13.822 -5.708 26.429 1.00 88.75 100 VAL A O 1
ATOM 818 N N . ALA A 1 101 ? -12.336 -4.353 25.450 1.00 84.88 101 ALA A N 1
ATOM 819 C CA . ALA A 1 101 ? -12.480 -3.298 26.453 1.00 84.88 101 ALA A CA 1
ATOM 820 C C . ALA A 1 101 ? -13.917 -2.757 26.516 1.00 84.88 101 ALA A C 1
ATOM 822 O O . ALA A 1 101 ? -14.439 -2.498 27.602 1.00 84.88 101 ALA A O 1
ATOM 823 N N . THR A 1 102 ? -14.570 -2.606 25.363 1.00 85.94 102 THR A N 1
ATOM 824 C CA . THR A 1 102 ? -15.963 -2.158 25.280 1.00 85.94 102 THR A CA 1
ATOM 825 C C . THR A 1 102 ? -16.913 -3.195 25.885 1.00 85.94 102 THR A C 1
ATOM 827 O O . THR A 1 102 ? -17.799 -2.822 26.656 1.00 85.94 102 THR A O 1
ATOM 830 N N . GLU A 1 103 ? -16.710 -4.486 25.614 1.00 88.19 103 GLU A N 1
ATOM 831 C CA . GLU A 1 103 ? -17.502 -5.574 26.198 1.00 88.19 103 GLU A CA 1
ATOM 832 C C . GLU A 1 103 ? -17.378 -5.609 27.730 1.00 88.19 103 GLU A C 1
ATOM 834 O O . GLU A 1 103 ? -18.386 -5.635 28.443 1.00 88.19 103 GLU A O 1
ATOM 839 N N . GLU A 1 104 ? -16.151 -5.546 28.253 1.00 87.06 104 GLU A N 1
ATOM 840 C CA . GLU A 1 104 ? -15.888 -5.570 29.696 1.00 87.06 104 GLU A CA 1
ATOM 841 C C . GLU A 1 104 ? -16.441 -4.329 30.410 1.00 87.06 104 GLU A C 1
ATOM 843 O O . GLU A 1 104 ? -17.047 -4.440 31.481 1.00 87.06 104 GLU A O 1
ATOM 848 N N . LEU A 1 105 ? -16.330 -3.142 29.801 1.00 86.06 105 LEU A N 1
ATOM 849 C CA . LEU A 1 105 ? -16.983 -1.935 30.316 1.00 86.06 105 LEU A CA 1
ATOM 850 C C . LEU A 1 105 ? -18.511 -2.071 30.312 1.00 86.06 105 LEU A C 1
ATOM 852 O O . LEU A 1 105 ? -19.160 -1.608 31.250 1.00 86.06 105 LEU A O 1
ATOM 856 N N . GLY A 1 106 ? -19.087 -2.738 29.310 1.00 83.88 106 GLY A N 1
ATOM 857 C CA . GLY A 1 106 ? -20.514 -3.062 29.265 1.00 83.88 106 GLY A CA 1
ATOM 858 C C . GLY A 1 106 ? -20.946 -3.983 30.412 1.00 83.88 106 GLY A C 1
ATOM 859 O O . GLY A 1 106 ? -21.957 -3.718 31.069 1.00 83.88 106 GLY A O 1
ATOM 860 N N . LYS A 1 107 ? -20.155 -5.020 30.721 1.00 88.38 107 LYS A N 1
ATOM 861 C CA . LYS A 1 107 ? -20.386 -5.904 31.881 1.00 88.38 107 LYS A CA 1
ATOM 862 C C . LYS A 1 107 ? -20.315 -5.127 33.193 1.00 88.38 107 LYS A C 1
ATOM 864 O O . LYS A 1 107 ? -21.214 -5.247 34.028 1.00 88.38 107 LYS A O 1
ATOM 869 N N . LEU A 1 108 ? -19.289 -4.291 33.359 1.00 85.38 108 LEU A N 1
ATOM 870 C CA . LEU A 1 108 ? -19.137 -3.435 34.535 1.00 85.38 108 LEU A CA 1
A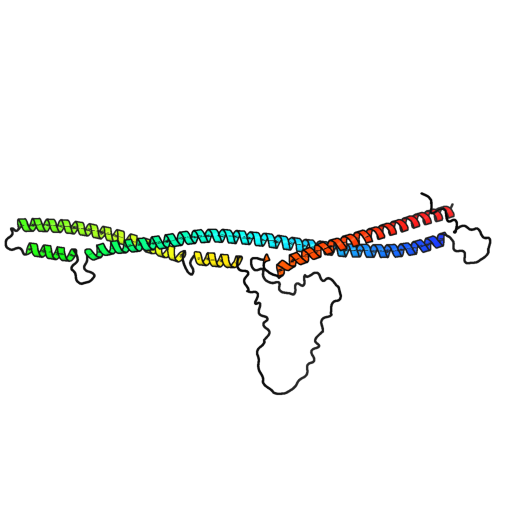TOM 871 C C . LEU A 1 108 ? -20.316 -2.462 34.676 1.00 85.38 108 LEU A C 1
ATOM 873 O O . LEU A 1 108 ? -20.841 -2.288 35.775 1.00 85.38 108 LEU A O 1
ATOM 877 N N . PHE A 1 109 ? -20.783 -1.887 33.567 1.00 82.19 109 PHE A N 1
ATOM 878 C CA . PHE A 1 109 ? -21.958 -1.017 33.544 1.00 82.19 109 PHE A CA 1
ATOM 879 C C . PHE A 1 109 ? -23.217 -1.753 34.004 1.00 82.19 109 PHE A C 1
ATOM 881 O O . PHE A 1 109 ? -23.960 -1.234 34.837 1.00 82.19 109 PHE A O 1
ATOM 888 N N . GLY A 1 110 ? -23.414 -2.991 33.547 1.00 82.19 110 GLY A N 1
ATOM 889 C CA . GLY A 1 110 ? -24.488 -3.862 34.026 1.00 82.19 110 GLY A CA 1
ATOM 890 C C . GLY A 1 110 ? -24.426 -4.114 35.536 1.00 82.19 110 GLY A C 1
ATOM 891 O O . GLY A 1 110 ? -25.446 -4.009 36.213 1.00 82.19 110 GLY A O 1
ATOM 892 N N . LEU A 1 111 ? -23.238 -4.379 36.089 1.00 83.00 111 LEU A N 1
ATOM 893 C CA . LEU A 1 111 ? -23.059 -4.585 37.532 1.00 83.00 111 LEU A CA 1
ATOM 894 C C . LEU A 1 111 ? -23.395 -3.330 38.348 1.00 83.00 111 LEU A C 1
ATOM 896 O O . LEU A 1 111 ? -24.116 -3.429 39.341 1.00 83.00 111 LEU A O 1
ATOM 900 N N . VAL A 1 112 ? -22.917 -2.154 37.926 1.00 81.56 112 VAL A N 1
ATOM 901 C CA . VAL A 1 112 ? -23.227 -0.881 38.604 1.00 81.56 112 VAL A CA 1
ATOM 902 C C . VAL A 1 112 ? -24.726 -0.585 38.532 1.00 81.56 112 VAL A C 1
ATOM 904 O O . VAL A 1 112 ? -25.324 -0.211 39.542 1.00 81.56 112 VAL A O 1
ATOM 907 N N . LYS A 1 113 ? -25.358 -0.824 37.376 1.00 78.69 113 LYS A N 1
ATOM 908 C CA . LYS A 1 113 ? -26.811 -0.690 37.214 1.00 78.69 113 LYS A CA 1
ATOM 909 C C . LYS A 1 113 ? -27.578 -1.594 38.190 1.00 78.69 113 LYS A C 1
ATOM 911 O O . LYS A 1 113 ? -28.482 -1.113 38.863 1.00 78.69 113 LYS A O 1
ATOM 916 N N . CYS A 1 114 ? -27.194 -2.865 38.333 1.00 79.56 114 CYS A N 1
ATOM 917 C CA . CYS A 1 114 ? -27.852 -3.794 39.262 1.00 79.56 114 CYS A CA 1
ATOM 918 C C . CYS A 1 114 ? -27.847 -3.295 40.716 1.00 79.56 114 CYS A C 1
ATOM 920 O O . CYS A 1 114 ? -28.809 -3.527 41.449 1.00 79.56 114 CYS A O 1
ATOM 922 N N . ILE A 1 115 ? -26.780 -2.613 41.146 1.00 77.62 115 ILE A N 1
ATOM 923 C CA . ILE A 1 115 ? -26.717 -2.005 42.481 1.00 77.62 115 ILE A CA 1
ATOM 924 C C . ILE A 1 115 ? -27.765 -0.886 42.607 1.00 77.62 115 ILE A C 1
ATOM 926 O O . ILE A 1 115 ? -28.504 -0.862 43.592 1.00 77.62 115 ILE A O 1
ATOM 930 N N . PHE A 1 116 ? -27.891 -0.008 41.604 1.00 76.38 116 PHE A N 1
ATOM 931 C CA . PHE A 1 116 ? -28.941 1.023 41.562 1.00 76.38 116 PHE A CA 1
ATOM 932 C C . PHE A 1 116 ? -30.350 0.421 41.599 1.00 76.38 116 PHE A C 1
ATOM 934 O O . PHE A 1 116 ? -31.189 0.858 42.392 1.00 76.38 116 PHE A O 1
ATOM 941 N N . ASP A 1 117 ? -30.583 -0.626 40.811 1.00 75.62 117 ASP A N 1
ATOM 942 C CA . ASP A 1 117 ? -31.868 -1.328 40.743 1.00 75.62 117 ASP A CA 1
ATOM 943 C C . ASP A 1 117 ? -32.251 -2.004 42.078 1.00 75.62 117 ASP A C 1
ATOM 945 O O . ASP A 1 117 ? -33.424 -2.280 42.322 1.00 75.62 117 ASP A O 1
ATOM 949 N N . CYS A 1 118 ? -31.293 -2.255 42.980 1.00 76.50 118 CYS A N 1
ATOM 950 C CA . CYS A 1 118 ? -31.575 -2.774 44.323 1.00 76.50 118 CYS A CA 1
ATOM 951 C C . CYS A 1 118 ? -32.049 -1.686 45.303 1.00 76.50 118 CYS A C 1
ATOM 953 O O . CYS A 1 118 ? -32.843 -1.966 46.212 1.00 76.50 118 CYS A O 1
ATOM 955 N N . PHE A 1 119 ? -31.557 -0.454 45.158 1.00 75.81 119 PHE A N 1
ATOM 956 C CA . PHE A 1 119 ? -31.906 0.653 46.051 1.00 75.81 119 PHE A CA 1
ATOM 957 C C . PHE A 1 119 ? -33.268 1.258 45.723 1.00 75.81 119 PHE A C 1
ATOM 959 O O . PHE A 1 119 ? -34.032 1.590 46.638 1.00 75.81 119 PHE A O 1
ATOM 966 N N . PHE A 1 120 ? -33.577 1.369 44.436 1.00 74.12 120 PHE A N 1
ATOM 967 C CA . PHE A 1 120 ? -34.739 2.084 43.929 1.00 74.12 120 PHE A CA 1
ATOM 968 C C . PHE A 1 120 ? -35.745 1.144 43.264 1.00 74.12 120 PHE A C 1
ATOM 970 O O . PHE A 1 120 ? -35.403 0.107 42.704 1.00 74.12 120 PHE A O 1
ATOM 977 N N . THR A 1 121 ? -37.014 1.531 43.311 1.00 68.06 121 THR A N 1
ATOM 978 C CA . THR A 1 121 ? -38.109 0.767 42.713 1.00 68.06 121 THR A CA 1
ATOM 979 C C . THR A 1 121 ? -38.268 1.169 41.248 1.00 68.06 121 THR A C 1
ATOM 981 O O . THR A 1 121 ? -38.904 2.181 40.959 1.00 68.06 121 THR A O 1
ATOM 984 N N . TYR A 1 122 ? -37.685 0.397 40.326 1.00 64.69 122 TYR A N 1
ATOM 985 C CA . TYR A 1 122 ? -37.785 0.665 38.883 1.00 64.69 122 TYR A CA 1
ATOM 986 C C . TYR A 1 122 ? -38.634 -0.369 38.129 1.00 64.69 122 TYR A C 1
ATOM 988 O O . TYR A 1 122 ? -39.557 0.015 37.415 1.00 64.69 122 TYR A O 1
ATOM 996 N N . GLU A 1 123 ? -38.388 -1.672 38.316 1.00 55.38 123 GLU A N 1
ATOM 997 C CA . GLU A 1 123 ? -39.103 -2.744 37.604 1.00 55.38 123 GLU A CA 1
ATOM 998 C C . GLU A 1 123 ? -39.759 -3.766 38.552 1.00 55.38 123 GLU A C 1
ATOM 1000 O O . GLU A 1 123 ? -39.231 -4.122 39.606 1.00 55.38 123 GLU A O 1
ATOM 1005 N N . ASN A 1 124 ? -40.922 -4.285 38.139 1.00 60.34 124 ASN A N 1
ATOM 1006 C CA . ASN A 1 124 ? -41.727 -5.324 38.808 1.00 60.34 124 ASN A CA 1
ATOM 1007 C C . ASN A 1 124 ? -42.477 -4.930 40.096 1.00 60.34 124 ASN A C 1
ATOM 1009 O O . ASN A 1 124 ? -42.922 -5.826 40.815 1.00 60.34 124 ASN A O 1
ATOM 1013 N N . ASN A 1 125 ? -42.651 -3.635 40.403 1.00 57.22 125 ASN A N 1
ATOM 1014 C CA . ASN A 1 125 ? -43.347 -3.152 41.615 1.00 57.22 125 ASN A CA 1
ATOM 1015 C C . ASN A 1 125 ? -42.813 -3.750 42.936 1.00 57.22 125 ASN A C 1
ATOM 1017 O O . ASN A 1 125 ? -43.507 -3.736 43.954 1.00 57.22 125 ASN A O 1
ATOM 1021 N N . LYS A 1 126 ? -41.593 -4.301 42.945 1.00 71.56 126 LYS A N 1
ATOM 1022 C CA . LYS A 1 126 ? -40.961 -4.773 44.177 1.00 71.56 126 LYS A CA 1
ATOM 1023 C C . LYS A 1 126 ? -40.364 -3.559 44.881 1.00 71.56 126 LYS A C 1
ATOM 1025 O O . LYS A 1 126 ? -39.505 -2.924 44.278 1.00 71.56 126 LYS A O 1
ATOM 1030 N N . PRO A 1 127 ? -40.765 -3.251 46.125 1.00 73.06 127 PRO A N 1
ATOM 1031 C CA . PRO A 1 127 ? -40.210 -2.111 46.838 1.00 73.06 127 PRO A CA 1
ATOM 1032 C C . PRO A 1 127 ? -38.693 -2.276 46.971 1.00 73.06 127 PRO A C 1
ATOM 1034 O O . PRO A 1 127 ? -38.200 -3.290 47.492 1.00 73.06 127 PRO A O 1
ATOM 1037 N N . GLY A 1 128 ? -37.966 -1.288 46.456 1.00 79.88 128 GLY A N 1
ATOM 1038 C CA . GLY A 1 128 ? -36.526 -1.141 46.602 1.00 79.88 128 GLY A CA 1
ATOM 1039 C C . GLY A 1 128 ? -36.141 -0.952 48.066 1.00 79.88 128 GLY A C 1
ATOM 1040 O O . GLY A 1 128 ? -36.995 -0.796 48.948 1.00 79.88 128 GLY A O 1
ATOM 1041 N N . LEU A 1 129 ? -34.840 -0.985 48.355 1.00 82.38 129 LEU A N 1
ATOM 1042 C CA . LEU A 1 129 ? -34.356 -0.853 49.730 1.00 82.38 129 LEU A CA 1
ATOM 1043 C C . LEU A 1 129 ? -34.841 0.446 50.396 1.00 82.38 129 LEU A C 1
ATOM 1045 O O . LEU A 1 129 ? -35.202 0.420 51.570 1.00 82.38 129 LEU A O 1
ATOM 1049 N N . LYS A 1 130 ? -34.924 1.549 49.643 1.00 82.62 130 LYS A N 1
ATOM 1050 C CA . LYS A 1 130 ? -35.409 2.840 50.151 1.00 82.62 130 LYS A CA 1
ATOM 1051 C C . LYS A 1 130 ? -36.852 2.767 50.664 1.00 82.62 130 LYS A C 1
ATOM 1053 O O . LYS A 1 130 ? -37.139 3.222 51.770 1.00 82.62 130 LYS A O 1
ATOM 1058 N N . ASP A 1 131 ? -37.741 2.144 49.894 1.00 84.00 131 ASP A N 1
ATOM 1059 C CA . ASP A 1 131 ? -39.150 1.997 50.271 1.00 84.00 131 ASP A CA 1
ATOM 1060 C C . ASP A 1 131 ? -39.296 1.057 51.476 1.00 84.00 131 ASP A C 1
ATOM 1062 O O . ASP A 1 131 ? -40.010 1.368 52.429 1.00 84.00 131 ASP A O 1
ATOM 1066 N N . LYS A 1 132 ? -38.529 -0.044 51.501 1.00 86.50 132 LYS A N 1
ATOM 1067 C CA . LYS A 1 132 ? -38.496 -0.985 52.636 1.00 86.50 132 LYS A CA 1
ATOM 1068 C C . LYS A 1 132 ? -38.043 -0.331 53.939 1.00 86.50 132 LYS A C 1
ATOM 1070 O O . LYS A 1 132 ? -38.584 -0.657 54.993 1.00 86.50 132 LYS A O 1
ATOM 1075 N N . ILE A 1 133 ? -37.061 0.569 53.884 1.00 86.81 133 ILE A N 1
ATOM 1076 C CA . ILE A 1 133 ? -36.590 1.302 55.065 1.00 86.81 133 ILE A CA 1
ATOM 1077 C C . ILE A 1 133 ? -37.664 2.273 55.558 1.00 86.81 133 ILE A C 1
ATOM 1079 O O . ILE A 1 133 ? -37.951 2.299 56.755 1.00 86.81 133 ILE A O 1
ATOM 1083 N N . SER A 1 134 ? -38.315 3.006 54.648 1.00 86.38 134 SER A N 1
ATOM 1084 C CA . SER A 1 134 ? -39.426 3.897 55.005 1.00 86.38 134 SER A CA 1
ATOM 1085 C C . SER A 1 134 ? -40.569 3.134 55.680 1.00 86.38 134 SER A C 1
ATOM 1087 O O . SER A 1 134 ? -41.102 3.574 56.701 1.00 86.38 134 SER A O 1
ATOM 1089 N N . ASP A 1 135 ? -40.919 1.963 55.151 1.00 87.88 135 ASP A N 1
ATOM 1090 C CA . ASP A 1 135 ? -41.962 1.113 55.723 1.00 87.88 135 ASP A CA 1
ATOM 1091 C C . ASP A 1 135 ? -41.551 0.517 57.075 1.00 87.88 135 ASP A C 1
ATOM 1093 O O . ASP A 1 135 ? -42.373 0.454 57.993 1.00 87.88 135 ASP A O 1
ATOM 1097 N N . PHE A 1 136 ? -40.279 0.144 57.246 1.00 88.94 136 PHE A N 1
ATOM 1098 C CA . PHE A 1 136 ? -39.758 -0.329 58.529 1.00 88.94 136 PHE A CA 1
ATOM 1099 C C . PHE A 1 136 ? -39.789 0.767 59.602 1.00 88.94 136 PHE A C 1
ATOM 1101 O O . PHE A 1 136 ? -40.247 0.511 60.716 1.00 88.94 136 PHE A O 1
ATOM 1108 N N . LYS A 1 137 ? -39.401 2.003 59.259 1.00 90.19 137 LYS A N 1
ATOM 1109 C CA . LYS A 1 137 ? -39.477 3.160 60.165 1.00 90.19 137 LYS A CA 1
ATOM 1110 C C . LYS A 1 137 ? -40.909 3.392 60.661 1.00 90.19 137 LYS A C 1
ATOM 1112 O O . LYS A 1 137 ? -41.137 3.447 61.868 1.00 90.19 137 LYS A O 1
ATOM 1117 N N . LYS A 1 138 ? -41.895 3.390 59.753 1.00 89.69 138 LYS A N 1
ATOM 1118 C CA . LYS A 1 138 ? -43.327 3.492 60.108 1.00 89.69 138 LYS A CA 1
ATOM 1119 C C . LYS A 1 138 ? -43.795 2.337 60.994 1.00 89.69 138 LYS A C 1
ATOM 1121 O O . LYS A 1 138 ? -44.602 2.537 61.901 1.00 89.69 138 LYS A O 1
ATOM 1126 N N . ALA A 1 139 ? -43.321 1.119 60.732 1.00 89.62 139 ALA A N 1
ATOM 1127 C CA . ALA A 1 139 ? -43.684 -0.048 61.528 1.00 89.62 139 ALA A CA 1
ATOM 1128 C C . ALA A 1 139 ? -43.177 0.072 62.975 1.00 89.62 139 ALA A C 1
ATOM 1130 O O . ALA A 1 139 ? -43.932 -0.238 63.898 1.00 89.62 139 ALA A O 1
ATOM 1131 N N . VAL A 1 140 ? -41.950 0.570 63.175 1.00 88.94 140 VAL A N 1
ATOM 1132 C CA . VAL A 1 140 ? -41.373 0.848 64.504 1.00 88.94 140 VAL A CA 1
ATOM 1133 C C . VAL A 1 140 ? -42.180 1.922 65.238 1.00 88.94 140 VAL A C 1
ATOM 1135 O O . VAL A 1 140 ? -42.541 1.727 66.400 1.00 88.94 140 VAL A O 1
ATOM 1138 N N . GLU A 1 141 ? -42.546 3.008 64.555 1.00 87.56 141 GLU A N 1
ATOM 1139 C CA . GLU A 1 141 ? -43.391 4.075 65.116 1.00 87.56 141 GLU A CA 1
ATOM 1140 C C . GLU A 1 141 ? -44.767 3.556 65.582 1.00 87.56 141 GLU A C 1
ATOM 1142 O O . GLU A 1 141 ? -45.311 4.022 66.585 1.00 87.56 141 GLU A O 1
ATOM 1147 N N . CYS A 1 142 ? -45.322 2.548 64.900 1.00 88.81 142 CYS A N 1
ATOM 1148 C CA . CYS A 1 142 ? -46.634 1.968 65.204 1.00 88.81 142 CYS A CA 1
ATOM 1149 C C . CYS A 1 142 ? -46.641 0.938 66.355 1.00 88.81 142 CYS A C 1
ATOM 1151 O O . CYS A 1 142 ? -47.715 0.433 66.712 1.00 88.81 142 CYS A O 1
ATOM 1153 N N . LEU A 1 143 ? -45.489 0.590 66.941 1.00 89.00 143 LEU A N 1
ATOM 1154 C CA . LEU A 1 143 ? -45.407 -0.400 68.021 1.00 89.00 143 LEU A CA 1
ATOM 1155 C C . LEU A 1 143 ? -46.077 0.114 69.308 1.00 89.00 143 LEU A C 1
ATOM 1157 O O . LEU A 1 143 ? -45.653 1.093 69.917 1.00 89.00 143 LEU A O 1
ATOM 1161 N N . LYS A 1 144 ? -47.135 -0.574 69.758 1.00 83.94 144 LYS A N 1
ATOM 1162 C CA . LYS A 1 144 ? -47.955 -0.145 70.910 1.00 83.94 144 LYS A CA 1
ATOM 1163 C C . LYS A 1 144 ? -47.405 -0.547 72.284 1.00 83.94 144 LYS A C 1
ATOM 1165 O O . LYS A 1 144 ? -47.784 0.067 73.272 1.00 83.94 144 LYS A O 1
ATOM 1170 N N . ASN A 1 145 ? -46.536 -1.558 72.351 1.00 85.56 145 ASN A N 1
ATOM 1171 C CA . ASN A 1 145 ? -46.078 -2.181 73.605 1.00 85.56 145 ASN A CA 1
ATOM 1172 C C . ASN A 1 145 ? -44.581 -1.948 73.888 1.00 85.56 145 ASN A C 1
ATOM 1174 O O . ASN A 1 145 ? -43.969 -2.712 74.629 1.00 85.56 145 ASN A O 1
ATOM 1178 N N . THR A 1 146 ? -43.989 -0.930 73.271 1.00 86.44 146 THR A N 1
ATOM 1179 C CA . THR A 1 146 ? -42.558 -0.607 73.366 1.00 86.44 146 THR A CA 1
ATOM 1180 C C . THR A 1 146 ? -42.410 0.791 73.950 1.00 86.44 146 THR A C 1
ATOM 1182 O O . THR A 1 146 ? -43.231 1.657 73.629 1.00 86.44 146 THR A O 1
ATOM 1185 N N . SER A 1 147 ? -41.404 1.005 74.805 1.00 89.62 147 SER A N 1
ATOM 1186 C CA . SER A 1 147 ? -41.132 2.330 75.367 1.00 89.62 147 SER A CA 1
ATOM 1187 C C . SER A 1 147 ? -40.749 3.313 74.256 1.00 89.62 147 SER A C 1
ATOM 1189 O O . SER A 1 147 ? -40.225 2.917 73.212 1.00 89.62 147 SER A O 1
ATOM 1191 N N . ASP A 1 148 ? -41.036 4.596 74.453 1.00 87.12 148 ASP A N 1
ATOM 1192 C CA . ASP A 1 148 ? -40.700 5.609 73.450 1.00 87.12 148 ASP A CA 1
ATOM 1193 C C . ASP A 1 148 ? -39.180 5.836 73.351 1.00 87.12 148 ASP A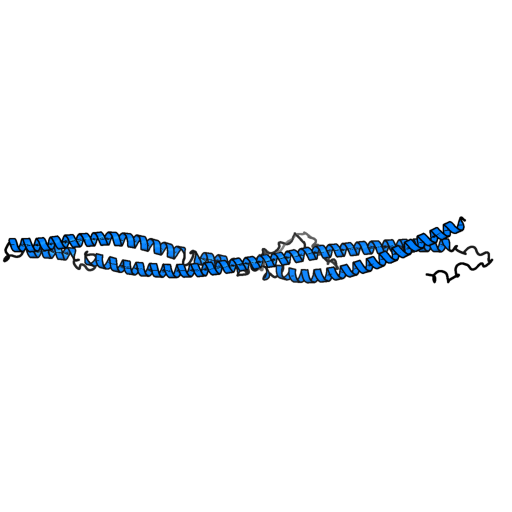 C 1
ATOM 1195 O O . ASP A 1 148 ? -38.685 6.189 72.283 1.00 87.12 148 ASP A O 1
ATOM 1199 N N . GLU A 1 149 ? -38.434 5.548 74.422 1.00 88.19 149 GLU A N 1
ATOM 1200 C CA . GLU A 1 149 ? -36.966 5.571 74.446 1.00 88.19 149 GLU A CA 1
ATOM 1201 C C . GLU A 1 149 ? -36.367 4.469 73.559 1.00 88.19 149 GLU A C 1
ATOM 1203 O O . GLU A 1 149 ? -35.531 4.767 72.705 1.00 88.19 149 GLU A O 1
ATOM 1208 N N . ASP A 1 150 ? -36.865 3.230 73.657 1.00 89.31 150 ASP A N 1
ATOM 1209 C CA . ASP A 1 150 ? -36.403 2.121 72.805 1.00 89.31 150 ASP A CA 1
ATOM 1210 C C . ASP A 1 150 ? -36.755 2.364 71.324 1.00 89.31 150 ASP A C 1
ATOM 1212 O O . ASP A 1 150 ? -35.973 2.051 70.423 1.00 89.31 150 ASP A O 1
ATOM 1216 N N . LYS A 1 151 ? -37.930 2.949 71.040 1.00 89.06 151 LYS A N 1
ATOM 1217 C CA . LYS A 1 151 ? -38.306 3.333 69.665 1.00 89.06 151 LYS A CA 1
ATOM 1218 C C . LYS A 1 151 ? -37.365 4.396 69.109 1.00 89.06 151 LYS A C 1
ATOM 1220 O O . LYS A 1 151 ? -36.965 4.292 67.951 1.00 89.06 151 LYS A O 1
ATOM 1225 N N . ALA A 1 152 ? -37.028 5.406 69.911 1.00 89.31 152 ALA A N 1
ATOM 1226 C CA . ALA A 1 152 ? -36.125 6.476 69.504 1.00 89.31 152 ALA A CA 1
ATOM 1227 C C . ALA A 1 152 ? -34.719 5.940 69.197 1.00 89.31 152 ALA A C 1
ATOM 1229 O O . ALA A 1 152 ? -34.126 6.343 68.196 1.00 89.31 152 ALA A O 1
ATOM 1230 N N . GLU A 1 153 ? -34.214 4.991 69.991 1.00 90.94 153 GLU A N 1
ATOM 1231 C CA . GLU A 1 153 ? -32.923 4.338 69.739 1.00 90.94 153 GLU A CA 1
ATOM 1232 C C . GLU A 1 153 ? -32.919 3.569 68.407 1.00 90.94 153 GLU A C 1
ATOM 1234 O O . GLU A 1 153 ? -32.011 3.738 67.586 1.00 90.94 153 GLU A O 1
ATOM 1239 N N . VAL A 1 154 ? -33.962 2.774 68.138 1.00 89.75 154 VAL A N 1
ATOM 1240 C CA . VAL A 1 154 ? -34.083 2.028 66.874 1.00 89.75 154 VAL A CA 1
ATOM 1241 C C . VAL A 1 154 ? -34.210 2.974 65.678 1.00 89.75 154 VAL A C 1
ATOM 1243 O O . VAL A 1 154 ? -33.558 2.753 64.658 1.00 89.75 154 VAL A O 1
ATOM 1246 N N . ILE A 1 155 ? -35.005 4.042 65.790 1.00 91.19 155 ILE A N 1
ATOM 1247 C CA . ILE A 1 155 ? -35.150 5.046 64.727 1.00 91.19 155 ILE A CA 1
ATOM 1248 C C . ILE A 1 155 ? -33.814 5.742 64.444 1.00 91.19 155 ILE A C 1
ATOM 1250 O O . ILE A 1 155 ? -33.455 5.881 63.277 1.00 91.19 155 ILE A O 1
ATOM 1254 N N . ALA A 1 156 ? -33.045 6.105 65.473 1.00 91.81 156 ALA A N 1
ATOM 1255 C CA . ALA A 1 156 ? -31.722 6.701 65.292 1.00 91.81 156 ALA A CA 1
ATOM 1256 C C . ALA A 1 156 ? -30.758 5.757 64.547 1.00 91.81 156 ALA A C 1
ATOM 1258 O O . ALA A 1 156 ? -29.992 6.195 63.690 1.00 91.81 156 ALA A O 1
ATOM 1259 N N . CYS A 1 157 ? -30.829 4.448 64.814 1.00 91.00 157 CYS A N 1
ATOM 1260 C CA . CYS A 1 157 ? -30.053 3.449 64.076 1.00 91.00 157 CYS A CA 1
ATOM 1261 C C . CYS A 1 157 ? -30.486 3.345 62.601 1.00 91.00 157 CYS A C 1
ATOM 1263 O O . CYS A 1 157 ? -29.637 3.245 61.713 1.00 91.00 157 CYS A O 1
ATOM 1265 N N . ILE A 1 158 ? -31.795 3.411 62.327 1.00 91.00 158 ILE A N 1
ATOM 1266 C CA . ILE A 1 158 ? -32.331 3.448 60.957 1.00 91.00 158 ILE A CA 1
ATOM 1267 C C . ILE A 1 158 ? -31.826 4.694 60.217 1.00 91.00 158 ILE A C 1
ATOM 1269 O O . ILE A 1 158 ? -31.385 4.582 59.076 1.00 91.00 158 ILE A O 1
ATOM 1273 N N . GLU A 1 159 ? -31.840 5.861 60.860 1.00 90.69 159 GLU A N 1
ATOM 1274 C CA . GLU A 1 159 ? -31.378 7.123 60.266 1.00 90.69 159 GLU A CA 1
ATOM 1275 C C . GLU A 1 159 ? -29.869 7.114 59.969 1.00 90.69 159 GLU A C 1
ATOM 1277 O O . GLU A 1 159 ? -29.459 7.546 58.890 1.00 90.69 159 GLU A O 1
ATOM 1282 N N . ASP A 1 160 ? -29.035 6.561 60.859 1.00 91.44 160 ASP A N 1
ATOM 1283 C CA . ASP A 1 160 ? -27.599 6.360 60.590 1.00 91.44 160 ASP A CA 1
ATOM 1284 C C . ASP A 1 160 ? -27.370 5.433 59.381 1.00 91.44 160 ASP A C 1
ATOM 1286 O O . ASP A 1 160 ? -26.491 5.668 58.546 1.00 91.44 160 ASP A O 1
ATOM 1290 N N . TYR A 1 161 ? -28.194 4.391 59.240 1.00 87.56 161 TYR A N 1
ATOM 1291 C CA . TYR A 1 161 ? -28.144 3.502 58.082 1.00 87.56 161 TYR A CA 1
ATOM 1292 C C . TYR A 1 161 ? -28.597 4.199 56.785 1.00 87.56 161 TYR A C 1
ATOM 1294 O O . TYR A 1 161 ? -27.946 4.033 55.751 1.00 87.56 161 TYR A O 1
ATOM 1302 N N . GLU A 1 162 ? -29.646 5.030 56.823 1.00 87.25 162 GLU A N 1
ATOM 1303 C CA . GLU A 1 162 ? -30.083 5.848 55.678 1.00 87.25 162 GLU A CA 1
ATOM 1304 C C . GLU A 1 162 ? -28.982 6.806 55.203 1.00 87.25 162 GLU A C 1
ATOM 1306 O O . GLU A 1 162 ? -28.745 6.911 53.998 1.00 87.25 162 GLU A O 1
ATOM 1311 N N . GLN A 1 163 ? -28.254 7.451 56.120 1.00 88.62 163 GLN A N 1
ATOM 1312 C CA . GLN A 1 163 ? -27.127 8.327 55.765 1.00 88.62 163 GLN A CA 1
ATOM 1313 C C . GLN A 1 163 ? -26.010 7.570 55.035 1.00 88.62 163 GLN A C 1
ATOM 1315 O O . GLN A 1 163 ? -25.459 8.060 54.047 1.00 88.62 163 GLN A O 1
ATOM 1320 N N . LYS A 1 164 ? -25.705 6.339 55.465 1.00 88.00 164 LYS A N 1
ATOM 1321 C CA . LYS A 1 164 ? -24.730 5.480 54.769 1.00 88.00 164 LYS A CA 1
ATOM 1322 C C . LYS A 1 164 ? -25.210 5.086 53.374 1.00 88.00 164 LYS A C 1
ATOM 1324 O O . LYS A 1 164 ? -24.397 5.036 52.456 1.00 88.00 164 LYS A O 1
ATOM 1329 N N . ILE A 1 165 ? -26.509 4.840 53.194 1.00 84.19 165 ILE A N 1
ATOM 1330 C CA . ILE A 1 165 ? -27.089 4.560 51.872 1.00 84.19 165 ILE A CA 1
ATOM 1331 C C . ILE A 1 165 ? -26.965 5.771 50.949 1.00 84.19 165 ILE A C 1
ATOM 1333 O O . ILE A 1 165 ? -26.593 5.593 49.793 1.00 84.19 165 ILE A O 1
ATOM 1337 N N . ILE A 1 166 ? -27.231 6.984 51.440 1.00 85.44 166 ILE A N 1
ATOM 1338 C CA . ILE A 1 166 ? -27.075 8.215 50.648 1.00 85.44 166 ILE A CA 1
ATOM 1339 C C . ILE A 1 166 ? -25.631 8.349 50.152 1.00 85.44 166 ILE A C 1
ATOM 1341 O O . ILE A 1 166 ? -25.420 8.511 48.954 1.00 85.44 166 ILE A O 1
ATOM 1345 N N . LEU A 1 167 ? -24.643 8.164 51.034 1.00 87.19 167 LEU A N 1
ATOM 1346 C CA . LEU A 1 167 ? -23.223 8.167 50.656 1.00 87.19 167 LEU A CA 1
ATOM 1347 C C . LEU A 1 167 ? -22.893 7.129 49.574 1.00 87.19 167 LEU A C 1
ATOM 1349 O O . LEU A 1 167 ? -22.155 7.426 48.636 1.00 87.19 167 LEU A O 1
ATOM 1353 N N . VAL A 1 168 ? -23.440 5.915 49.686 1.00 84.88 168 VAL A N 1
ATOM 1354 C CA . VAL A 1 168 ? -23.260 4.869 48.668 1.00 84.88 168 VAL A CA 1
ATOM 1355 C C . VAL A 1 168 ? -23.893 5.284 47.338 1.00 84.88 168 VAL A C 1
ATOM 1357 O O . VAL A 1 168 ? -23.256 5.116 46.301 1.00 84.88 168 VAL A O 1
ATOM 1360 N N . CYS A 1 169 ? -25.097 5.861 47.348 1.00 81.94 169 CYS A N 1
ATOM 1361 C CA . CYS A 1 169 ? -25.755 6.378 46.146 1.00 81.94 169 CYS A CA 1
ATOM 1362 C C . CYS A 1 169 ? -24.940 7.493 45.473 1.00 81.94 169 CYS A C 1
ATOM 1364 O O . CYS A 1 169 ? -24.754 7.445 44.260 1.00 81.94 169 CYS A O 1
ATOM 1366 N N . ASP A 1 170 ? -24.402 8.442 46.242 1.00 86.25 170 ASP A N 1
ATOM 1367 C CA . ASP A 1 170 ? -23.582 9.540 45.713 1.00 86.25 170 ASP A CA 1
ATOM 1368 C C . ASP A 1 170 ? -22.279 9.018 45.084 1.00 86.25 170 ASP A C 1
ATOM 1370 O O . ASP A 1 170 ? -21.883 9.430 43.990 1.00 86.25 170 ASP A O 1
ATOM 1374 N N . MET A 1 171 ? -21.620 8.057 45.743 1.00 85.69 171 MET A N 1
ATOM 1375 C CA . MET A 1 171 ? -20.438 7.392 45.187 1.00 85.69 171 MET A CA 1
ATOM 1376 C C . MET A 1 171 ? -20.767 6.636 43.896 1.00 85.69 171 MET A C 1
ATOM 1378 O O . MET A 1 171 ? -19.994 6.685 42.938 1.00 85.69 171 MET A O 1
ATOM 1382 N N . LEU A 1 172 ? -21.901 5.936 43.860 1.00 82.31 172 LEU A N 1
ATOM 1383 C CA . LEU A 1 172 ? -22.345 5.190 42.688 1.00 82.31 172 LEU A CA 1
ATOM 1384 C C . LEU A 1 172 ? -22.685 6.109 41.514 1.00 82.31 172 LEU A C 1
ATOM 1386 O O . LEU A 1 172 ? -22.335 5.767 40.390 1.00 82.31 172 LEU A O 1
ATOM 1390 N N . ASP A 1 173 ? -23.309 7.264 41.748 1.00 83.56 173 ASP A N 1
ATOM 1391 C CA . ASP A 1 173 ? -23.626 8.238 40.694 1.00 83.56 173 ASP A CA 1
ATOM 1392 C C . ASP A 1 173 ? -22.350 8.817 40.058 1.00 83.56 173 ASP A C 1
ATOM 1394 O O . ASP A 1 173 ? -22.209 8.874 38.830 1.00 83.56 173 ASP A O 1
ATOM 1398 N N . ALA A 1 174 ? -21.349 9.132 40.888 1.00 87.06 174 ALA A N 1
ATOM 1399 C CA . ALA A 1 174 ? -20.034 9.559 40.417 1.00 87.06 174 ALA A CA 1
ATOM 1400 C C . ALA A 1 174 ? -19.331 8.466 39.587 1.00 87.06 174 ALA A C 1
ATOM 1402 O O . ALA A 1 174 ? -18.781 8.750 38.516 1.00 87.06 174 ALA A O 1
ATOM 1403 N N . VAL A 1 175 ? -19.374 7.209 40.050 1.00 85.75 175 VAL A N 1
ATOM 1404 C CA . VAL A 1 175 ? -18.811 6.057 39.324 1.00 85.75 175 VAL A CA 1
ATOM 1405 C C . VAL A 1 175 ? -19.555 5.823 38.011 1.00 85.75 175 VAL A C 1
ATOM 1407 O O . VAL A 1 175 ? -18.910 5.650 36.979 1.00 85.75 175 VAL A O 1
ATOM 1410 N N . LEU A 1 176 ? -20.887 5.860 38.017 1.00 84.38 176 LEU A N 1
ATOM 1411 C CA . LEU A 1 176 ? -21.726 5.640 36.841 1.00 84.38 176 LEU A CA 1
ATOM 1412 C C . LEU A 1 176 ? -21.475 6.705 35.773 1.00 84.38 176 LEU A C 1
ATOM 1414 O O . LEU A 1 176 ? -21.315 6.367 34.601 1.00 84.38 176 LEU A O 1
ATOM 1418 N N . THR A 1 177 ? -21.377 7.972 36.174 1.00 86.44 177 THR A N 1
ATOM 1419 C CA . THR A 1 177 ? -21.059 9.080 35.264 1.00 86.44 177 THR A CA 1
ATOM 1420 C C . THR A 1 177 ? -19.717 8.845 34.573 1.00 86.44 177 THR A C 1
ATOM 1422 O O . THR A 1 177 ? -19.629 8.878 33.344 1.00 86.44 177 THR A O 1
ATOM 1425 N N . LYS A 1 178 ? -18.672 8.521 35.346 1.00 87.81 178 LYS A N 1
ATOM 1426 C CA . LYS A 1 178 ? -17.336 8.237 34.797 1.00 87.81 178 LYS A CA 1
ATOM 1427 C C . LYS A 1 178 ? -17.320 6.990 33.920 1.00 87.81 178 LYS A C 1
ATOM 1429 O O . LYS A 1 178 ? -16.638 6.967 32.895 1.00 87.81 178 LYS A O 1
ATOM 1434 N N . LEU A 1 179 ? -18.089 5.972 34.286 1.00 87.50 179 LEU A N 1
ATOM 1435 C CA . LEU A 1 179 ? -18.214 4.744 33.517 1.00 87.50 179 LEU A CA 1
ATOM 1436 C C . LEU A 1 179 ? -18.933 4.980 32.183 1.00 87.50 179 LEU A C 1
ATOM 1438 O O . LEU A 1 179 ? -18.467 4.479 31.166 1.00 87.50 179 LEU A O 1
ATOM 1442 N N . MET A 1 180 ? -19.998 5.789 32.155 1.00 84.56 180 MET A N 1
ATOM 1443 C CA . MET A 1 180 ? -20.676 6.191 30.915 1.00 84.56 180 MET A CA 1
ATOM 1444 C C . MET A 1 180 ? -19.755 6.984 29.989 1.00 84.56 180 MET A C 1
ATOM 1446 O O . MET A 1 180 ? -19.708 6.703 28.791 1.00 84.56 180 MET A O 1
ATOM 1450 N N . GLU A 1 181 ? -19.010 7.953 30.527 1.00 90.00 181 GLU A N 1
ATOM 1451 C CA . GLU A 1 181 ? -18.016 8.712 29.757 1.00 90.00 181 GLU A CA 1
ATOM 1452 C C . GLU A 1 181 ? -16.969 7.772 29.146 1.00 90.00 181 GLU A C 1
ATOM 1454 O O . GLU A 1 181 ? -16.700 7.829 27.945 1.00 90.00 181 GLU A O 1
ATOM 1459 N N . THR A 1 182 ? -16.433 6.855 29.954 1.00 87.81 182 THR A N 1
ATOM 1460 C CA . THR A 1 182 ? -15.413 5.891 29.522 1.00 87.81 182 THR A CA 1
ATOM 1461 C C . THR A 1 182 ? -15.961 4.923 28.475 1.00 87.81 182 THR A C 1
ATOM 1463 O O . THR A 1 182 ? -15.325 4.704 27.447 1.00 87.81 182 THR A O 1
ATOM 1466 N N . PHE A 1 183 ? -17.166 4.392 28.685 1.00 85.00 183 PHE A N 1
ATOM 1467 C CA . PHE A 1 183 ? -17.838 3.501 27.743 1.00 85.00 183 PHE A CA 1
ATOM 1468 C C . PHE A 1 183 ? -18.128 4.199 26.411 1.00 85.00 183 PHE A C 1
ATOM 1470 O O . PHE A 1 183 ? -17.921 3.617 25.346 1.00 85.00 183 PHE A O 1
ATOM 1477 N N . LYS A 1 184 ? -18.550 5.469 26.440 1.00 87.94 184 LYS A N 1
ATOM 1478 C CA . LYS A 1 184 ? -18.747 6.271 25.227 1.00 87.94 184 LYS A CA 1
ATOM 1479 C C . LYS A 1 184 ? -17.436 6.450 24.460 1.00 87.94 184 LYS A C 1
ATOM 1481 O O . LYS A 1 184 ? -17.424 6.270 23.245 1.00 87.94 184 LYS A O 1
ATOM 1486 N N . CYS A 1 185 ? -16.347 6.783 25.152 1.00 87.38 185 CYS A N 1
ATOM 1487 C CA . CYS A 1 185 ? -15.026 6.916 24.536 1.00 87.38 185 CYS A CA 1
ATOM 1488 C C . CYS A 1 185 ? -14.535 5.592 23.935 1.00 87.38 185 CYS A C 1
ATOM 1490 O O . CYS A 1 185 ? -14.060 5.595 22.803 1.00 87.38 185 CYS A O 1
ATOM 1492 N N . ALA A 1 186 ? -14.700 4.473 24.646 1.00 86.19 186 ALA A N 1
ATOM 1493 C CA . ALA A 1 186 ? -14.322 3.146 24.162 1.00 86.19 186 ALA A CA 1
ATOM 1494 C C . ALA A 1 186 ? -15.087 2.763 22.883 1.00 86.19 186 ALA A C 1
ATOM 1496 O O . ALA A 1 186 ? -14.471 2.378 21.895 1.00 86.19 186 ALA A O 1
ATOM 1497 N N . ASN A 1 187 ? -16.407 2.984 22.851 1.00 84.56 187 ASN A N 1
ATOM 1498 C CA . ASN A 1 187 ? -17.222 2.746 21.655 1.00 84.56 187 ASN A CA 1
ATOM 1499 C C . ASN A 1 187 ? -16.822 3.632 20.469 1.00 84.56 187 ASN A C 1
ATOM 1501 O O . ASN A 1 187 ? -16.796 3.164 19.334 1.00 84.56 187 ASN A O 1
ATOM 1505 N N . LEU A 1 188 ? -16.547 4.920 20.709 1.00 87.75 188 LEU A N 1
ATOM 1506 C CA . LEU A 1 188 ? -16.096 5.831 19.654 1.00 87.75 188 LEU A CA 1
ATOM 1507 C C . LEU A 1 188 ? -14.742 5.405 19.092 1.00 87.75 188 LEU A C 1
ATOM 1509 O O . LEU A 1 188 ? -14.566 5.419 17.877 1.00 87.75 188 LEU A O 1
ATOM 1513 N N . LEU A 1 189 ? -13.810 5.016 19.963 1.00 85.00 189 LEU A N 1
ATOM 1514 C CA . LEU A 1 189 ? -12.502 4.512 19.561 1.00 85.00 189 LEU A CA 1
ATOM 1515 C C . LEU A 1 189 ? -12.644 3.237 18.726 1.00 85.00 189 LEU A C 1
ATOM 1517 O O . LEU A 1 189 ? -12.119 3.190 17.620 1.00 85.00 189 LEU A O 1
ATOM 1521 N N . CYS A 1 190 ? -13.413 2.263 19.218 1.00 86.69 190 CYS A N 1
ATOM 1522 C CA . CYS A 1 190 ? -13.683 1.013 18.518 1.00 86.69 190 CYS A CA 1
ATOM 1523 C C . CYS A 1 190 ? -14.261 1.278 17.122 1.00 86.69 190 CYS A C 1
ATOM 1525 O O . CYS A 1 190 ? -13.656 0.881 16.139 1.00 86.69 190 CYS A O 1
ATOM 1527 N N . LYS A 1 191 ? -15.327 2.079 16.994 1.00 86.56 191 LYS A N 1
ATOM 1528 C CA . LYS A 1 191 ? -15.921 2.415 15.683 1.00 86.56 191 LYS A CA 1
ATOM 1529 C C . LYS A 1 191 ? -15.029 3.240 14.755 1.00 86.56 191 LYS A C 1
ATOM 1531 O O . LYS A 1 191 ? -15.260 3.260 13.555 1.00 86.56 191 LYS A O 1
ATOM 1536 N N . SER A 1 192 ? -14.080 3.999 15.298 1.00 87.38 192 SER A N 1
ATOM 1537 C CA . SER A 1 192 ? -13.161 4.796 14.473 1.00 87.38 192 SER A CA 1
ATOM 1538 C C . SER A 1 192 ? -12.038 3.942 13.889 1.00 87.38 192 SER A C 1
ATOM 1540 O O . SER A 1 192 ? -11.414 4.338 12.907 1.00 87.38 192 SER A O 1
ATOM 1542 N N . ILE A 1 193 ? -11.755 2.801 14.518 1.00 86.50 193 ILE A N 1
ATOM 1543 C CA . ILE A 1 193 ? -10.654 1.908 14.164 1.00 86.50 193 ILE A CA 1
ATOM 1544 C C . ILE A 1 193 ? -11.183 0.693 13.396 1.00 86.50 193 ILE A C 1
ATOM 1546 O O . ILE A 1 193 ? -10.682 0.425 12.310 1.00 86.50 193 ILE A O 1
ATOM 1550 N N . CYS A 1 194 ? -12.198 0.025 13.939 1.00 89.50 194 CYS A N 1
ATOM 1551 C CA . CYS A 1 194 ? -12.797 -1.216 13.454 1.00 89.50 194 CYS A CA 1
ATOM 1552 C C . CYS A 1 194 ? -13.933 -0.998 12.447 1.00 89.50 194 CYS A C 1
ATOM 1554 O O . CYS A 1 194 ? -14.712 -0.048 12.584 1.00 89.50 194 CYS A O 1
ATOM 1556 N N . GLY A 1 195 ? -14.114 -1.978 11.558 1.00 79.81 195 GLY A N 1
ATOM 1557 C CA . GLY A 1 195 ? -15.297 -2.131 10.704 1.00 79.81 195 GLY A CA 1
ATOM 1558 C C . GLY A 1 195 ? -15.397 -1.134 9.544 1.00 79.81 195 GLY A C 1
ATOM 1559 O O . GLY A 1 195 ? -14.505 -0.314 9.325 1.00 79.81 195 GLY A O 1
ATOM 1560 N N . ASP A 1 196 ? -16.509 -1.215 8.806 1.00 78.69 196 ASP A N 1
ATOM 1561 C CA . ASP A 1 196 ? -16.746 -0.450 7.574 1.00 78.69 196 ASP A CA 1
ATOM 1562 C C . ASP A 1 196 ? -16.610 1.069 7.787 1.00 78.69 196 ASP A C 1
ATOM 1564 O O . ASP A 1 196 ? -17.299 1.678 8.618 1.00 78.69 196 ASP A O 1
ATOM 1568 N N . GLY A 1 197 ? -15.730 1.703 7.010 1.00 78.25 197 GLY A N 1
ATOM 1569 C CA . GLY A 1 197 ? -15.400 3.127 7.110 1.00 78.25 197 GLY A CA 1
ATOM 1570 C C . GLY A 1 197 ? -14.437 3.501 8.247 1.00 78.25 197 GLY A C 1
ATOM 1571 O O . GLY A 1 197 ? -14.069 4.682 8.361 1.00 78.25 197 GLY A O 1
ATOM 1572 N N . GLY A 1 198 ? -14.022 2.529 9.064 1.00 86.94 198 GLY A N 1
ATOM 1573 C CA . GLY A 1 198 ? -12.985 2.653 10.086 1.00 86.94 198 GLY A CA 1
ATOM 1574 C C . GLY A 1 198 ? -11.575 2.789 9.500 1.00 86.94 198 GLY A C 1
ATOM 1575 O O . GLY A 1 198 ? -11.370 2.853 8.286 1.00 86.94 198 GLY A O 1
ATOM 1576 N N . LEU A 1 199 ? -10.574 2.890 10.375 1.00 86.88 199 LEU A N 1
ATOM 1577 C CA . LEU A 1 199 ? -9.170 2.960 9.959 1.00 86.88 199 LEU A CA 1
ATOM 1578 C C . LEU A 1 199 ? -8.706 1.666 9.272 1.00 86.88 199 LEU A C 1
ATOM 1580 O O . LEU A 1 199 ? -7.957 1.751 8.304 1.00 86.88 199 LEU A O 1
ATOM 1584 N N . GLU A 1 200 ? -9.161 0.509 9.754 1.00 87.19 200 GLU A N 1
ATOM 1585 C CA . GLU A 1 200 ? -8.854 -0.816 9.197 1.00 87.19 200 GLU A CA 1
ATOM 1586 C C . GLU A 1 200 ? -9.248 -0.908 7.714 1.00 87.19 200 GLU A C 1
ATOM 1588 O O . GLU A 1 200 ? -8.374 -1.041 6.860 1.00 87.19 200 GLU A O 1
ATOM 1593 N N . ASP A 1 201 ? -10.524 -0.667 7.404 1.00 87.06 201 ASP A N 1
ATOM 1594 C CA . ASP A 1 201 ? -11.082 -0.652 6.042 1.00 87.06 201 ASP A CA 1
ATOM 1595 C C . ASP A 1 201 ? -10.352 0.341 5.113 1.00 87.06 201 ASP A C 1
ATOM 1597 O O . ASP A 1 201 ? -10.015 0.043 3.968 1.00 87.06 201 ASP A O 1
ATOM 1601 N N . LYS A 1 202 ? -9.991 1.530 5.618 1.00 87.62 202 LYS A N 1
ATOM 1602 C CA . LYS A 1 202 ? -9.225 2.513 4.829 1.00 87.62 202 LYS A CA 1
ATOM 1603 C C . LYS A 1 202 ? -7.811 2.048 4.495 1.00 87.62 202 LYS A C 1
ATOM 1605 O O . LYS A 1 202 ? -7.321 2.359 3.409 1.00 87.62 202 LYS A O 1
ATOM 1610 N N . ILE A 1 203 ? -7.134 1.373 5.423 1.00 87.62 203 ILE A N 1
ATOM 1611 C CA . ILE A 1 203 ? -5.785 0.844 5.188 1.00 87.62 203 ILE A CA 1
ATOM 1612 C C . ILE A 1 203 ? -5.854 -0.336 4.214 1.00 87.62 203 ILE A C 1
ATOM 1614 O O . ILE A 1 203 ? -5.018 -0.406 3.313 1.00 87.62 203 ILE A O 1
ATOM 1618 N N . GLU A 1 204 ? -6.860 -1.205 4.332 1.00 86.25 204 GLU A N 1
ATOM 1619 C CA . GLU A 1 204 ? -7.122 -2.279 3.363 1.00 86.25 204 GLU A CA 1
ATOM 1620 C C . GLU A 1 204 ? -7.379 -1.722 1.960 1.00 86.25 204 GLU A C 1
ATOM 1622 O O . GLU A 1 204 ? -6.721 -2.131 1.001 1.00 86.25 204 GLU A O 1
ATOM 1627 N N . GLY 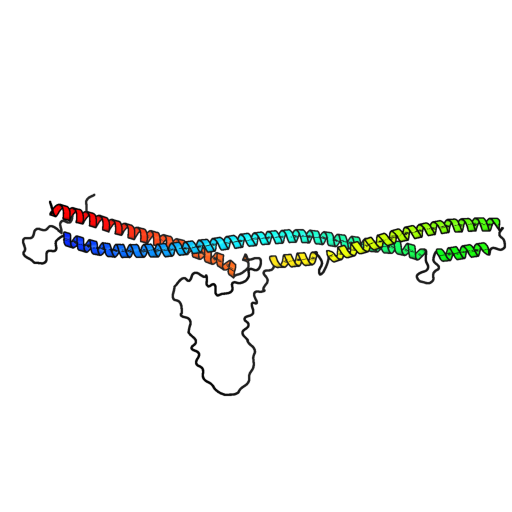A 1 205 ? -8.246 -0.713 1.847 1.00 85.19 205 GLY A N 1
ATOM 1628 C CA . GLY A 1 205 ? -8.513 -0.019 0.590 1.00 85.19 205 GLY A CA 1
ATOM 1629 C C . GLY A 1 205 ? -7.248 0.587 -0.022 1.00 85.19 205 GLY A C 1
ATOM 1630 O O . GLY A 1 205 ? -6.979 0.386 -1.203 1.00 85.19 205 GLY A O 1
ATOM 1631 N N . LEU A 1 206 ? -6.409 1.261 0.772 1.00 86.00 206 LEU A N 1
ATOM 1632 C CA . LEU A 1 206 ? -5.116 1.762 0.289 1.00 86.00 206 LEU A CA 1
ATOM 1633 C C . LEU A 1 206 ? -4.191 0.633 -0.164 1.00 86.00 206 LEU A C 1
ATOM 1635 O O . LEU A 1 206 ? -3.513 0.780 -1.176 1.00 86.00 206 LEU A O 1
ATOM 1639 N N . GLN A 1 207 ? -4.158 -0.487 0.556 1.00 85.12 207 GLN A N 1
ATOM 1640 C CA . GLN A 1 207 ? -3.318 -1.623 0.200 1.00 85.12 207 GLN A CA 1
ATOM 1641 C C . GLN A 1 207 ? -3.762 -2.278 -1.117 1.00 85.12 207 GLN A C 1
ATOM 1643 O O . GLN A 1 207 ? -2.900 -2.687 -1.895 1.00 85.12 207 GLN A O 1
ATOM 1648 N N . SER A 1 208 ? -5.071 -2.343 -1.387 1.00 83.56 208 SER A N 1
ATOM 1649 C CA . SER A 1 208 ? -5.611 -2.895 -2.639 1.00 83.56 208 SER A CA 1
ATOM 1650 C C . SER A 1 208 ? -5.116 -2.136 -3.874 1.00 83.56 208 SER A C 1
ATOM 1652 O O . SER A 1 208 ? -4.701 -2.766 -4.837 1.00 83.56 208 SER A O 1
ATOM 1654 N N . ILE A 1 209 ? -5.003 -0.801 -3.804 1.00 82.06 209 ILE A N 1
ATOM 1655 C CA . ILE A 1 209 ? -4.527 0.054 -4.911 1.00 82.06 209 ILE A CA 1
ATOM 1656 C C . ILE A 1 209 ? -3.121 -0.334 -5.389 1.00 82.06 209 ILE A C 1
ATOM 1658 O O . ILE A 1 209 ? -2.799 -0.158 -6.561 1.00 82.06 209 ILE A O 1
ATOM 1662 N N . PHE A 1 210 ? -2.273 -0.823 -4.482 1.00 79.88 210 PHE A N 1
ATOM 1663 C CA . PHE A 1 210 ? -0.892 -1.190 -4.796 1.00 79.88 210 PHE A CA 1
ATOM 1664 C C . PHE A 1 210 ? -0.701 -2.683 -5.091 1.00 79.88 210 PHE A C 1
ATOM 1666 O O . PHE A 1 210 ? 0.354 -3.058 -5.593 1.00 79.88 210 PHE A O 1
ATOM 1673 N N . LYS A 1 211 ? -1.674 -3.533 -4.740 1.00 73.62 211 LYS A N 1
ATOM 1674 C CA . LYS A 1 211 ? -1.592 -4.994 -4.899 1.00 73.62 211 LYS A CA 1
ATOM 1675 C C . LYS A 1 211 ? -2.409 -5.525 -6.063 1.00 73.62 211 LYS A C 1
ATOM 1677 O O . LYS A 1 211 ? -2.024 -6.522 -6.661 1.00 73.62 211 LYS A O 1
ATOM 1682 N N . GLU A 1 212 ? -3.573 -4.941 -6.296 1.00 66.00 212 GLU A N 1
ATOM 1683 C CA . GLU A 1 212 ? -4.477 -5.378 -7.342 1.00 66.00 212 GLU A CA 1
ATOM 1684 C C . GLU A 1 212 ? -4.166 -4.541 -8.573 1.00 66.00 212 GLU A C 1
ATOM 1686 O O . GLU A 1 212 ? -4.498 -3.354 -8.634 1.00 66.00 212 GLU A O 1
ATOM 1691 N N . GLY A 1 213 ? -3.526 -5.182 -9.555 1.00 57.41 213 GLY A N 1
ATOM 1692 C CA . GLY A 1 213 ? -3.560 -4.732 -10.935 1.00 57.41 213 GLY A CA 1
ATOM 1693 C C . GLY A 1 213 ? -5.022 -4.669 -11.347 1.00 57.41 213 GLY A C 1
ATOM 1694 O O . GLY A 1 213 ? -5.586 -5.661 -11.791 1.00 57.41 213 GLY A O 1
ATOM 1695 N N . ASN A 1 214 ? -5.678 -3.541 -11.076 1.00 47.06 214 ASN A N 1
ATOM 1696 C CA . ASN A 1 214 ? -7.076 -3.361 -11.409 1.00 47.06 214 ASN A CA 1
ATOM 1697 C C . ASN A 1 214 ? -7.229 -3.633 -12.906 1.00 47.06 214 ASN A C 1
ATOM 1699 O O . ASN A 1 214 ? -6.654 -2.909 -13.721 1.00 47.06 214 ASN A O 1
ATOM 1703 N N . ASP A 1 215 ? -8.078 -4.608 -13.237 1.00 43.31 215 ASP A N 1
ATOM 1704 C CA . ASP A 1 215 ? -8.733 -4.808 -14.535 1.00 43.31 215 ASP A CA 1
ATOM 1705 C C . ASP A 1 215 ? -9.646 -3.599 -14.881 1.00 43.31 215 ASP A C 1
ATOM 1707 O O . ASP A 1 215 ? -10.779 -3.737 -15.331 1.00 43.31 215 ASP A O 1
ATOM 1711 N N . MET A 1 216 ? -9.176 -2.374 -14.638 1.00 43.81 216 MET A N 1
ATOM 1712 C CA . MET A 1 216 ? -9.758 -1.104 -15.079 1.00 43.81 216 MET A CA 1
ATOM 1713 C C . MET A 1 216 ? -9.165 -0.691 -16.435 1.00 43.81 216 MET A C 1
ATOM 1715 O O . MET A 1 216 ? -9.105 0.490 -16.761 1.00 43.81 216 MET A O 1
ATOM 1719 N N . ASP A 1 217 ? -8.752 -1.671 -17.240 1.00 37.94 217 ASP A N 1
ATOM 1720 C CA . ASP A 1 217 ? -8.444 -1.507 -18.664 1.00 37.94 217 ASP A CA 1
ATOM 1721 C C . ASP A 1 217 ? -9.707 -1.682 -19.536 1.00 37.94 217 ASP A C 1
ATOM 1723 O O . ASP A 1 217 ? -9.621 -1.984 -20.723 1.00 37.94 217 ASP A O 1
ATOM 1727 N N . ASP A 1 218 ? -10.903 -1.436 -18.983 1.00 37.12 218 ASP A N 1
ATOM 1728 C CA . ASP A 1 218 ? -12.082 -1.108 -19.792 1.00 37.12 218 ASP A CA 1
ATOM 1729 C C . ASP A 1 218 ? -12.129 0.409 -20.020 1.00 37.12 218 ASP A C 1
ATOM 1731 O O . ASP A 1 218 ? -13.012 1.138 -19.562 1.00 37.12 218 ASP A O 1
ATOM 1735 N N . CYS A 1 219 ? -11.124 0.908 -20.744 1.00 32.88 219 CYS A N 1
ATOM 1736 C CA . CYS A 1 219 ? -11.310 2.111 -21.543 1.00 32.88 219 CYS A CA 1
ATOM 1737 C C . CYS A 1 219 ? -12.263 1.733 -22.679 1.00 32.88 219 CYS A C 1
ATOM 1739 O O . CYS A 1 219 ? -11.817 1.421 -23.784 1.00 32.88 219 CYS A O 1
ATOM 1741 N N . GLY A 1 220 ? -13.559 1.714 -22.360 1.00 32.12 220 GLY A N 1
ATOM 1742 C CA . GLY A 1 220 ? -14.636 1.402 -23.281 1.00 32.12 220 GLY A CA 1
ATOM 1743 C C . GLY A 1 220 ? -14.437 2.118 -24.611 1.00 32.12 220 GLY A C 1
ATOM 1744 O O . GLY A 1 220 ? -14.408 3.349 -24.692 1.00 32.12 220 GLY A O 1
ATOM 1745 N N . ASP A 1 221 ? -14.278 1.310 -25.653 1.00 32.22 221 ASP A N 1
ATOM 1746 C CA . ASP A 1 221 ? -14.471 1.708 -27.036 1.00 32.22 221 ASP A CA 1
ATOM 1747 C C . ASP A 1 221 ? -15.955 2.071 -27.188 1.00 32.22 221 ASP A C 1
ATOM 1749 O O . ASP A 1 221 ? -16.799 1.240 -27.527 1.00 32.22 221 ASP A O 1
ATOM 1753 N N . ASP A 1 222 ? -16.293 3.319 -26.859 1.00 35.62 222 ASP A N 1
ATOM 1754 C CA . ASP A 1 222 ? -17.569 3.937 -27.205 1.00 35.62 222 ASP A CA 1
ATOM 1755 C C . ASP A 1 222 ? -17.618 4.128 -28.729 1.00 35.62 222 ASP A C 1
ATOM 1757 O O . ASP A 1 222 ? -17.449 5.223 -29.268 1.00 35.62 222 ASP A O 1
ATOM 1761 N N . HIS A 1 223 ? -17.876 3.036 -29.445 1.00 35.34 223 HIS A N 1
ATOM 1762 C CA . HIS A 1 223 ? -18.530 3.085 -30.744 1.00 35.34 223 HIS A CA 1
ATOM 1763 C C . HIS A 1 223 ? -19.542 1.942 -30.893 1.00 35.34 223 HIS A C 1
ATOM 1765 O O . HIS A 1 223 ? -19.315 0.937 -31.561 1.00 35.34 223 HIS A O 1
ATOM 1771 N N . ASP A 1 224 ? -20.698 2.172 -30.261 1.00 34.94 224 ASP A N 1
ATOM 1772 C CA . ASP A 1 224 ? -22.051 1.846 -30.730 1.00 34.94 224 ASP A CA 1
ATOM 1773 C C . ASP A 1 224 ? -22.219 0.534 -31.513 1.00 34.94 224 ASP A C 1
ATOM 1775 O O . ASP A 1 224 ? -22.315 0.494 -32.743 1.00 34.94 224 ASP A O 1
ATOM 1779 N N . GLY A 1 225 ? -22.381 -0.553 -30.762 1.00 34.41 225 GLY A N 1
ATOM 1780 C CA . GLY A 1 225 ? -22.976 -1.798 -31.232 1.00 34.41 225 GLY A CA 1
ATOM 1781 C C . GLY A 1 225 ? -24.360 -2.018 -30.622 1.00 34.41 225 GLY A C 1
ATOM 1782 O O . GLY A 1 225 ? -24.519 -2.896 -29.774 1.00 34.41 225 GLY A O 1
ATOM 1783 N N . HIS A 1 226 ? -25.378 -1.264 -31.054 1.00 34.25 226 HIS A N 1
ATOM 1784 C CA . HIS A 1 226 ? -26.775 -1.603 -30.763 1.00 34.25 226 HIS A CA 1
ATOM 1785 C C . HIS A 1 226 ? -27.590 -1.927 -32.023 1.00 34.25 226 HIS A C 1
ATOM 1787 O O . HIS A 1 226 ? -27.662 -1.167 -32.983 1.00 34.25 226 HIS A O 1
ATOM 1793 N N . ASN A 1 227 ? -28.172 -3.128 -31.971 1.00 37.72 227 ASN A N 1
ATOM 1794 C CA . ASN A 1 227 ? -29.018 -3.805 -32.949 1.00 37.72 227 ASN A CA 1
ATOM 1795 C C . ASN A 1 227 ? -30.279 -3.020 -33.340 1.00 37.72 227 ASN A C 1
ATOM 1797 O O . ASN A 1 227 ? -30.944 -2.449 -32.479 1.00 37.72 227 ASN A O 1
ATOM 1801 N N . GLY A 1 228 ? -30.730 -3.202 -34.585 1.00 28.69 228 GLY A N 1
ATOM 1802 C CA . GLY A 1 228 ? -32.126 -2.973 -34.958 1.00 28.69 228 GLY A CA 1
ATOM 1803 C C . GLY A 1 228 ? -32.408 -3.202 -36.442 1.00 28.69 228 GLY A C 1
ATOM 1804 O O . GLY A 1 228 ? -32.005 -2.402 -37.273 1.00 28.69 228 GLY A O 1
ATOM 1805 N N . ASN A 1 229 ? -33.122 -4.285 -36.764 1.00 34.25 229 ASN A N 1
ATOM 1806 C CA . ASN A 1 229 ? -33.829 -4.456 -38.038 1.00 34.25 229 ASN A CA 1
ATOM 1807 C C . ASN A 1 229 ? -34.825 -3.304 -38.263 1.00 34.25 229 ASN A C 1
ATOM 1809 O O . ASN A 1 229 ? -35.582 -2.980 -37.346 1.00 34.25 229 ASN A O 1
ATOM 1813 N N . GLY A 1 230 ? -34.914 -2.804 -39.496 1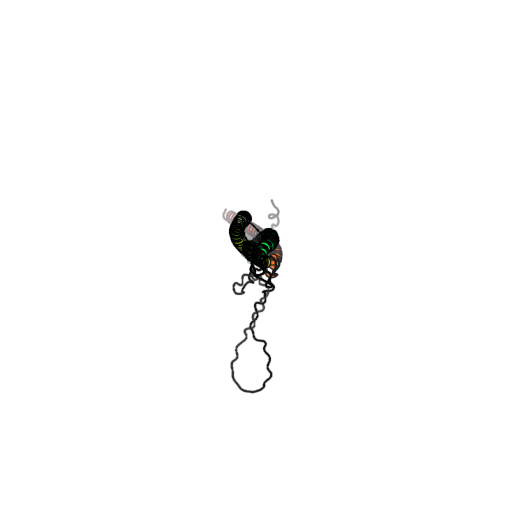.00 29.08 230 GLY A N 1
ATOM 1814 C CA . GLY A 1 230 ? -36.004 -1.947 -39.965 1.00 29.08 230 GLY A CA 1
ATOM 1815 C C . GLY A 1 230 ? -35.687 -1.326 -41.324 1.00 29.08 230 GLY A C 1
ATOM 1816 O O . GLY A 1 230 ? -34.777 -0.509 -41.412 1.00 29.08 230 GLY A O 1
ATOM 1817 N N . ASP A 1 231 ? -36.413 -1.764 -42.353 1.00 33.22 231 ASP A N 1
ATOM 1818 C CA . ASP A 1 231 ? -36.409 -1.240 -43.723 1.00 33.22 231 ASP A CA 1
ATOM 1819 C C . ASP A 1 231 ? -36.846 0.239 -43.796 1.00 33.22 231 ASP A C 1
ATOM 1821 O O . ASP A 1 231 ? -37.670 0.675 -42.992 1.00 33.22 231 ASP A O 1
ATOM 1825 N N . ASP A 1 232 ? -36.278 0.973 -44.761 1.00 33.75 232 ASP A N 1
ATOM 1826 C CA . ASP A 1 232 ? -36.954 1.846 -45.748 1.00 33.75 232 ASP A CA 1
ATOM 1827 C C . ASP A 1 232 ? -36.070 3.041 -46.171 1.00 33.75 232 ASP A C 1
ATOM 1829 O O . ASP A 1 232 ? -35.767 3.938 -45.387 1.00 33.75 232 ASP A O 1
ATOM 1833 N N . ASP A 1 233 ? -35.661 2.966 -47.441 1.00 34.19 233 ASP A N 1
ATOM 1834 C CA . ASP A 1 233 ? -35.580 3.986 -48.495 1.00 34.19 233 ASP A CA 1
ATOM 1835 C C . ASP A 1 233 ? -34.950 5.391 -48.309 1.00 34.19 233 ASP A C 1
ATOM 1837 O O . ASP A 1 233 ? -35.139 6.124 -47.342 1.00 34.19 233 ASP A O 1
ATOM 1841 N N . ASP A 1 234 ? -34.308 5.757 -49.426 1.00 33.41 234 ASP A N 1
ATOM 1842 C CA . ASP A 1 234 ? -33.996 7.079 -49.983 1.00 33.41 234 ASP A CA 1
ATOM 1843 C C . ASP A 1 234 ? -32.666 7.784 -49.640 1.00 33.41 234 ASP A C 1
ATOM 1845 O O . ASP A 1 234 ? -32.410 8.271 -48.542 1.00 33.41 234 ASP A O 1
ATOM 1849 N N . ASP A 1 235 ? -31.848 7.851 -50.705 1.00 35.28 235 ASP A N 1
ATOM 1850 C CA . ASP A 1 235 ? -31.083 8.996 -51.211 1.00 35.28 235 ASP A CA 1
ATOM 1851 C C . ASP A 1 235 ? -30.300 9.862 -50.203 1.00 35.28 235 ASP A C 1
ATOM 1853 O O . ASP A 1 235 ? -30.846 10.621 -49.413 1.00 35.28 235 ASP A O 1
ATOM 1857 N N . ASP A 1 236 ? -28.969 9.884 -50.320 1.00 34.19 236 ASP A N 1
ATOM 1858 C CA . ASP A 1 236 ? -28.320 10.857 -51.211 1.00 34.19 236 ASP A CA 1
ATOM 1859 C C . ASP A 1 236 ? -26.784 10.802 -51.099 1.00 34.19 236 ASP A C 1
ATOM 1861 O O . ASP A 1 236 ? -26.177 10.491 -50.068 1.00 34.19 236 ASP A O 1
ATOM 1865 N N . ASP A 1 237 ? -26.158 11.155 -52.210 1.00 42.00 237 ASP A N 1
ATOM 1866 C CA . ASP A 1 237 ? -24.729 11.257 -52.464 1.00 42.00 237 ASP A CA 1
ATOM 1867 C C . ASP A 1 237 ? -23.880 11.856 -51.323 1.00 42.00 237 ASP A C 1
ATOM 1869 O O . ASP A 1 237 ? -24.046 13.015 -50.932 1.00 42.00 237 ASP A O 1
ATOM 1873 N N . LYS A 1 238 ? -22.818 11.134 -50.920 1.00 37.50 238 LYS A N 1
ATOM 1874 C CA . LYS A 1 238 ? -21.480 11.727 -50.683 1.00 37.50 238 LYS A CA 1
ATOM 1875 C C . LYS A 1 238 ? -20.374 10.684 -50.527 1.00 37.50 238 LYS A C 1
ATOM 1877 O O . LYS A 1 238 ? -20.064 10.182 -49.447 1.00 37.50 238 LYS A O 1
ATOM 1882 N N . ALA A 1 239 ? -19.671 10.476 -51.635 1.00 45.53 239 ALA A N 1
ATOM 1883 C CA . ALA A 1 239 ? -18.371 9.832 -51.712 1.00 45.53 239 ALA A CA 1
ATOM 1884 C C . ALA A 1 239 ? -17.341 10.471 -50.752 1.00 45.53 239 ALA A C 1
ATOM 1886 O O . ALA A 1 239 ? -16.675 11.456 -51.080 1.00 45.53 239 ALA A O 1
ATOM 1887 N N . LYS A 1 240 ? -17.134 9.867 -49.576 1.00 39.44 240 LYS A N 1
ATOM 1888 C CA . LYS A 1 240 ? -15.935 10.097 -48.757 1.00 39.44 240 LYS A CA 1
ATOM 1889 C C . LYS A 1 240 ? -14.900 9.020 -49.068 1.00 39.44 240 LYS A C 1
ATOM 1891 O O . LYS A 1 240 ? -14.992 7.878 -48.628 1.00 39.44 240 LYS A O 1
ATOM 1896 N N . LYS A 1 241 ? -13.886 9.418 -49.842 1.00 41.28 241 LYS A N 1
ATOM 1897 C CA . LYS A 1 241 ? -12.655 8.663 -50.107 1.00 41.28 241 LYS A CA 1
ATOM 1898 C C . LYS A 1 241 ? -12.034 8.181 -48.787 1.00 41.28 241 LYS A C 1
ATOM 1900 O O . LYS A 1 241 ? -11.337 8.941 -48.117 1.00 41.28 241 LYS A O 1
ATOM 1905 N N . ARG A 1 242 ? -12.232 6.907 -48.439 1.00 38.12 242 ARG A N 1
ATOM 1906 C CA . ARG A 1 242 ? -11.412 6.207 -47.441 1.00 38.12 242 ARG A CA 1
ATOM 1907 C C . ARG A 1 242 ? -9.990 6.111 -47.998 1.00 38.12 242 ARG A C 1
ATOM 1909 O O . ARG A 1 242 ? -9.709 5.281 -48.861 1.00 38.12 242 ARG A O 1
ATOM 1916 N N . LYS A 1 243 ? -9.094 6.993 -47.543 1.00 38.25 243 LYS A N 1
ATOM 1917 C CA . LYS A 1 243 ? -7.652 6.845 -47.768 1.00 38.25 243 LYS A CA 1
ATOM 1918 C C . LYS A 1 243 ? -7.221 5.530 -47.110 1.00 38.25 243 LYS A C 1
ATOM 1920 O O . LYS A 1 243 ? -7.171 5.444 -45.887 1.00 38.25 243 LYS A O 1
ATOM 1925 N N . LYS A 1 244 ? -6.937 4.501 -47.915 1.00 37.06 244 LYS A N 1
ATOM 1926 C CA . LYS A 1 244 ? -6.173 3.332 -47.461 1.00 37.06 244 LYS A CA 1
ATOM 1927 C C . LYS A 1 244 ? -4.851 3.848 -46.886 1.00 37.06 244 LYS A C 1
ATOM 1929 O O . LYS A 1 244 ? -4.118 4.533 -47.598 1.00 37.06 244 LYS A O 1
ATOM 1934 N N . LYS A 1 245 ? -4.573 3.548 -45.611 1.00 34.38 245 LYS A N 1
ATOM 1935 C CA . LYS A 1 245 ? -3.248 3.764 -45.015 1.00 34.38 245 LYS A CA 1
ATOM 1936 C C . LYS A 1 245 ? -2.200 3.045 -45.886 1.00 34.38 245 LYS A C 1
ATOM 1938 O O . LYS A 1 245 ? -2.486 1.934 -46.350 1.00 34.38 245 LYS A O 1
ATOM 1943 N N . PRO A 1 246 ? -1.026 3.644 -46.140 1.00 36.00 246 PRO A N 1
ATOM 1944 C CA . PRO A 1 246 ? 0.045 2.953 -46.840 1.00 36.00 246 PRO A CA 1
ATOM 1945 C C . PRO A 1 246 ? 0.491 1.765 -45.985 1.00 36.00 246 PRO A C 1
ATOM 1947 O O . PRO A 1 246 ? 0.669 1.905 -44.776 1.00 36.00 246 PRO A O 1
ATOM 1950 N N . ARG A 1 247 ? 0.678 0.596 -46.603 1.00 40.06 247 ARG A N 1
ATOM 1951 C CA . ARG A 1 247 ? 1.509 -0.450 -46.004 1.00 40.06 247 ARG A CA 1
ATOM 1952 C C . ARG A 1 247 ? 2.932 0.101 -45.984 1.00 40.06 247 ARG A C 1
ATOM 1954 O O . ARG A 1 247 ? 3.509 0.292 -47.049 1.00 40.06 247 ARG A O 1
ATOM 1961 N N . HIS A 1 248 ? 3.445 0.422 -44.801 1.00 35.38 248 HIS A N 1
ATOM 1962 C CA . HIS A 1 248 ? 4.846 0.785 -44.646 1.00 35.38 248 HIS A CA 1
ATOM 1963 C C . HIS A 1 248 ? 5.695 -0.481 -44.779 1.00 35.38 248 HIS A C 1
ATOM 1965 O O . HIS A 1 248 ? 5.651 -1.366 -43.928 1.00 35.38 248 HIS A O 1
ATOM 1971 N N . ASP A 1 249 ? 6.431 -0.547 -45.884 1.00 41.03 249 ASP A N 1
ATOM 1972 C CA . ASP A 1 249 ? 7.614 -1.383 -46.054 1.00 41.03 249 ASP A CA 1
ATOM 1973 C C . ASP A 1 249 ? 8.687 -0.945 -45.041 1.00 41.03 249 ASP A C 1
ATOM 1975 O O . ASP A 1 249 ? 8.984 0.246 -44.942 1.00 41.03 249 ASP A O 1
ATOM 1979 N N . HIS A 1 250 ? 9.223 -1.911 -44.290 1.00 38.50 250 HIS A N 1
ATOM 1980 C CA . HIS A 1 250 ? 10.554 -2.002 -43.656 1.00 38.50 250 HIS A CA 1
ATOM 1981 C C . HIS A 1 250 ? 11.253 -0.790 -42.998 1.00 38.50 250 HIS A C 1
ATOM 1983 O O . HIS A 1 250 ? 12.420 -0.907 -42.627 1.00 38.50 250 HIS A O 1
ATOM 1989 N N . HIS A 1 251 ? 10.588 0.334 -42.744 1.00 38.84 251 HIS A N 1
ATOM 1990 C CA . HIS A 1 251 ? 11.171 1.414 -41.949 1.00 38.84 251 HIS A CA 1
ATOM 1991 C C . HIS A 1 251 ? 10.895 1.153 -40.466 1.00 38.84 251 HIS A C 1
ATOM 1993 O O . HIS A 1 251 ? 9.748 1.240 -40.025 1.00 38.84 251 HIS A O 1
ATOM 1999 N N . TYR A 1 252 ? 11.933 0.826 -39.689 1.00 42.84 252 TYR A N 1
ATOM 2000 C CA . TYR A 1 252 ? 11.845 0.858 -38.229 1.00 42.84 252 TYR A CA 1
ATOM 2001 C C . TYR A 1 252 ? 11.388 2.264 -37.822 1.00 42.84 252 TYR A C 1
ATOM 2003 O O . TYR A 1 252 ? 12.088 3.252 -38.046 1.00 42.84 252 TYR A O 1
ATOM 2011 N N . SER A 1 253 ? 10.166 2.353 -37.305 1.00 42.72 253 SER A N 1
ATOM 2012 C CA . SER A 1 253 ? 9.618 3.555 -36.694 1.00 42.72 253 SER A CA 1
ATOM 2013 C C . SER A 1 253 ? 9.929 3.453 -35.208 1.00 42.72 253 SER A C 1
ATOM 2015 O O . SER A 1 253 ? 9.487 2.516 -34.545 1.00 42.72 253 SER A O 1
ATOM 2017 N N . TYR A 1 254 ? 10.751 4.372 -34.701 1.00 46.47 254 TYR A N 1
ATOM 2018 C CA . TYR A 1 254 ? 10.948 4.508 -33.263 1.00 46.47 254 TYR A CA 1
ATOM 2019 C C . TYR A 1 254 ? 9.594 4.865 -32.632 1.00 46.47 254 TYR A C 1
ATOM 2021 O O . TYR A 1 254 ? 8.976 5.839 -33.074 1.00 46.47 254 TYR A O 1
ATOM 2029 N N . PRO A 1 255 ? 9.105 4.090 -31.648 1.00 47.50 255 PRO A N 1
ATOM 2030 C CA . PRO A 1 255 ? 7.749 4.215 -31.142 1.00 47.50 255 PRO A CA 1
ATOM 2031 C C . PRO A 1 255 ? 7.682 5.372 -30.143 1.00 47.50 255 PRO A C 1
ATOM 2033 O O . PRO A 1 255 ? 7.619 5.189 -28.932 1.00 47.50 255 PRO A O 1
ATOM 2036 N N . CYS A 1 256 ? 7.696 6.590 -30.663 1.00 46.97 256 CYS A N 1
ATOM 2037 C CA . CYS A 1 256 ? 7.158 7.750 -29.968 1.00 46.97 256 CYS A CA 1
ATOM 2038 C C . CYS A 1 256 ? 6.085 8.362 -30.867 1.00 46.97 256 CYS A C 1
ATOM 2040 O O . CYS A 1 256 ? 6.253 9.457 -31.394 1.00 46.97 256 CYS A O 1
ATOM 2042 N N . ASP A 1 257 ? 5.012 7.609 -31.116 1.00 46.94 257 ASP A N 1
ATOM 2043 C CA . ASP A 1 257 ? 3.793 8.211 -31.641 1.00 46.94 257 ASP A CA 1
ATOM 2044 C C . ASP A 1 257 ? 3.046 8.818 -30.447 1.00 46.94 257 ASP A C 1
ATOM 2046 O O . ASP A 1 257 ? 2.313 8.136 -29.733 1.00 46.94 257 ASP A O 1
ATOM 2050 N N . ASP A 1 258 ? 3.295 10.103 -30.184 1.00 49.75 258 ASP A N 1
ATOM 2051 C CA . ASP A 1 258 ? 2.698 10.867 -29.077 1.00 49.75 258 ASP A CA 1
ATOM 2052 C C . ASP A 1 258 ? 1.167 11.037 -29.222 1.00 49.75 258 ASP A C 1
ATOM 2054 O O . ASP A 1 258 ? 0.524 11.685 -28.396 1.00 49.75 258 ASP A O 1
ATOM 2058 N N . THR A 1 259 ? 0.571 10.478 -30.282 1.00 49.03 259 THR A N 1
ATOM 2059 C CA . THR A 1 259 ? -0.862 10.566 -30.587 1.00 49.03 259 THR A CA 1
ATOM 2060 C C . THR A 1 259 ? -1.704 9.442 -29.979 1.00 49.03 259 THR A C 1
ATOM 2062 O O . THR A 1 259 ? -2.931 9.550 -29.974 1.00 49.03 259 THR A O 1
ATOM 2065 N N . VAL A 1 260 ? -1.079 8.387 -29.440 1.00 57.16 260 VAL A N 1
ATOM 2066 C CA . VAL A 1 260 ? -1.778 7.276 -28.776 1.00 57.16 260 VAL A CA 1
ATOM 2067 C C . VAL A 1 260 ? -1.716 7.482 -27.264 1.00 57.16 260 VAL A C 1
ATOM 2069 O O . VAL A 1 260 ? -0.630 7.561 -26.688 1.00 57.16 260 VAL A O 1
ATOM 2072 N N . VAL A 1 261 ? -2.883 7.589 -26.619 1.00 53.91 261 VAL A N 1
ATOM 2073 C CA . VAL A 1 261 ? -2.993 7.666 -25.154 1.00 53.91 261 VAL A CA 1
ATOM 2074 C C . VAL A 1 261 ? -2.329 6.422 -24.571 1.00 53.91 261 VAL A C 1
ATOM 2076 O O . VAL A 1 261 ? -2.758 5.302 -24.834 1.00 53.91 261 VAL A O 1
ATOM 2079 N N . LYS A 1 262 ? -1.236 6.619 -23.833 1.00 62.03 262 LYS A N 1
ATOM 2080 C CA . LYS A 1 262 ? -0.540 5.528 -23.148 1.00 62.03 262 LYS A CA 1
ATOM 2081 C C . LYS A 1 262 ? -1.381 5.103 -21.939 1.00 62.03 262 LYS A C 1
ATOM 2083 O O . LYS A 1 262 ? -1.923 5.996 -21.280 1.00 62.03 262 LYS A O 1
ATOM 2088 N N . PRO A 1 263 ? -1.493 3.794 -21.651 1.00 62.22 263 PRO A N 1
ATOM 2089 C CA . PRO A 1 263 ? -2.255 3.321 -20.503 1.00 62.22 263 PRO A CA 1
ATOM 2090 C C . PRO A 1 263 ? -1.700 3.956 -19.227 1.00 62.22 263 PRO A C 1
ATOM 2092 O O . PRO A 1 263 ? -0.484 4.122 -19.079 1.00 62.22 263 PRO A O 1
ATOM 2095 N N . MET A 1 264 ? -2.595 4.374 -18.334 1.00 66.56 264 MET A N 1
ATOM 2096 C CA . MET A 1 264 ? -2.184 4.910 -17.043 1.00 66.56 264 MET A CA 1
ATOM 2097 C C . MET A 1 264 ? -1.535 3.770 -16.244 1.00 66.56 264 MET A C 1
ATOM 2099 O O . MET A 1 264 ? -2.118 2.689 -16.193 1.00 66.56 264 MET A O 1
ATOM 2103 N N . PRO A 1 265 ? -0.344 3.961 -15.649 1.00 68.94 265 PRO A N 1
ATOM 2104 C CA . PRO A 1 265 ? 0.294 2.900 -14.881 1.00 68.94 265 PRO A CA 1
ATOM 2105 C C . PRO A 1 265 ? -0.595 2.495 -13.704 1.00 68.94 265 PRO A C 1
ATOM 2107 O O . PRO A 1 265 ? -1.005 3.343 -12.909 1.00 68.94 265 PRO A O 1
ATOM 2110 N N . VAL A 1 266 ? -0.860 1.195 -13.605 1.00 74.38 266 VAL A N 1
ATOM 2111 C CA . VAL A 1 266 ? -1.525 0.547 -12.471 1.00 74.38 266 VAL A CA 1
ATOM 2112 C C . VAL A 1 266 ? -0.482 -0.303 -11.758 1.00 74.38 266 VAL A C 1
ATOM 2114 O O . VAL A 1 266 ? 0.389 -0.876 -12.410 1.00 74.38 266 VAL A O 1
ATOM 2117 N N . PHE A 1 267 ? -0.534 -0.338 -10.430 1.00 76.44 267 PHE A N 1
ATOM 2118 C CA . PHE A 1 267 ? 0.394 -1.134 -9.640 1.00 76.44 267 PHE A CA 1
ATOM 2119 C C . PHE A 1 267 ? -0.068 -2.591 -9.527 1.00 76.44 267 PHE A C 1
ATOM 2121 O O . PHE A 1 267 ? -1.268 -2.824 -9.398 1.00 76.44 267 PHE A O 1
ATOM 2128 N N . PRO A 1 268 ? 0.870 -3.548 -9.502 1.00 80.62 268 PRO A N 1
ATOM 2129 C CA . PRO A 1 268 ? 2.296 -3.374 -9.805 1.00 80.62 268 PRO A CA 1
ATOM 2130 C C . PRO A 1 268 ? 2.526 -3.096 -11.306 1.00 80.62 268 PRO A C 1
ATOM 2132 O O . PRO A 1 268 ? 1.929 -3.732 -12.175 1.00 80.62 268 PRO A O 1
ATOM 2135 N N . ILE A 1 269 ? 3.400 -2.139 -11.633 1.00 80.62 269 ILE A N 1
ATOM 2136 C CA . ILE A 1 269 ? 3.606 -1.648 -13.010 1.00 80.62 269 ILE A CA 1
ATOM 2137 C C . ILE A 1 269 ? 4.146 -2.770 -13.903 1.00 80.62 269 ILE A C 1
ATOM 2139 O O . ILE A 1 269 ? 3.772 -2.879 -15.073 1.00 80.62 269 ILE A O 1
ATOM 2143 N N . SER A 1 270 ? 4.989 -3.636 -13.344 1.00 74.62 270 SER A N 1
ATOM 2144 C CA . SER A 1 270 ? 5.535 -4.834 -13.988 1.00 74.62 270 SER A CA 1
ATOM 2145 C C . SER A 1 270 ? 4.489 -5.859 -14.426 1.00 74.62 270 SER A C 1
ATOM 2147 O O . SER A 1 270 ? 4.795 -6.687 -15.287 1.00 74.62 270 SER A O 1
ATOM 2149 N N . GLU A 1 271 ? 3.262 -5.827 -13.902 1.00 78.62 271 GLU A N 1
ATOM 2150 C CA . GLU A 1 271 ? 2.199 -6.729 -14.355 1.00 78.62 271 GLU A CA 1
ATOM 2151 C C . GLU A 1 271 ? 1.527 -6.260 -15.646 1.00 78.62 271 GLU A C 1
ATOM 2153 O O . GLU A 1 271 ? 1.013 -7.095 -16.395 1.00 78.62 271 GLU A O 1
ATOM 2158 N N . SER A 1 272 ? 1.602 -4.971 -15.974 1.00 79.88 272 SER A N 1
ATOM 2159 C CA . SER A 1 272 ? 0.999 -4.434 -17.191 1.00 79.88 272 SER A CA 1
ATOM 2160 C C . SER A 1 272 ? 1.766 -4.862 -18.447 1.00 79.88 272 SER A C 1
ATOM 2162 O O . SER A 1 272 ? 2.987 -4.709 -18.565 1.00 79.88 272 SER A O 1
ATOM 2164 N N . ASP A 1 273 ? 1.025 -5.369 -19.434 1.00 78.75 273 ASP A N 1
ATOM 2165 C CA . ASP A 1 273 ? 1.573 -5.875 -20.696 1.00 78.75 273 ASP A CA 1
ATOM 2166 C C . ASP A 1 273 ? 2.354 -4.810 -21.473 1.00 78.75 273 ASP A C 1
ATOM 2168 O O . ASP A 1 273 ? 3.367 -5.111 -22.109 1.00 78.75 273 ASP A O 1
ATOM 2172 N N . TYR A 1 274 ? 1.931 -3.545 -21.386 1.00 78.56 274 TYR A N 1
ATOM 2173 C CA . TYR A 1 274 ? 2.654 -2.431 -21.996 1.00 78.56 274 TYR A CA 1
ATOM 2174 C C . TYR A 1 274 ? 4.078 -2.314 -21.435 1.00 78.56 274 TYR A C 1
ATOM 2176 O O . TYR A 1 274 ? 5.036 -2.182 -22.198 1.00 78.56 274 TYR A O 1
ATOM 2184 N N . TYR A 1 275 ? 4.236 -2.402 -20.115 1.00 77.88 275 TYR A N 1
ATOM 2185 C CA . TYR A 1 275 ? 5.532 -2.241 -19.460 1.00 77.88 275 TYR A CA 1
ATOM 2186 C C . TYR A 1 275 ? 6.395 -3.505 -19.561 1.00 77.88 275 TYR A C 1
ATOM 2188 O O . TYR A 1 275 ? 7.607 -3.387 -19.737 1.00 77.88 275 TYR A O 1
ATOM 2196 N N . LYS A 1 276 ? 5.797 -4.703 -19.607 1.00 81.19 276 LYS A N 1
ATOM 2197 C CA . LYS A 1 276 ? 6.512 -5.947 -19.964 1.00 81.19 276 LYS A CA 1
ATOM 2198 C C . LYS A 1 276 ? 7.140 -5.879 -21.358 1.00 81.19 276 LYS A C 1
ATOM 2200 O O . LYS A 1 276 ? 8.251 -6.366 -21.573 1.00 81.19 276 LYS A O 1
ATOM 2205 N N . ASN A 1 277 ? 6.460 -5.241 -22.313 1.00 84.50 277 ASN A N 1
ATOM 2206 C CA . ASN A 1 277 ? 6.992 -5.082 -23.667 1.00 84.50 277 ASN A CA 1
ATOM 2207 C C . ASN A 1 277 ? 8.256 -4.208 -23.712 1.00 84.50 277 ASN A C 1
ATOM 2209 O O . ASN A 1 277 ? 9.078 -4.409 -24.604 1.00 84.50 277 ASN A O 1
ATOM 2213 N N . ILE A 1 278 ? 8.474 -3.316 -22.738 1.00 84.94 278 ILE A N 1
ATOM 2214 C CA . ILE A 1 278 ? 9.692 -2.492 -22.658 1.00 84.94 278 ILE A CA 1
ATOM 2215 C C . ILE A 1 278 ? 10.935 -3.363 -22.440 1.00 84.94 278 ILE A C 1
ATOM 2217 O O . ILE A 1 278 ? 11.963 -3.099 -23.061 1.00 84.94 278 ILE A O 1
ATOM 2221 N N . GLU A 1 279 ? 10.855 -4.428 -21.634 1.00 85.25 279 GLU A N 1
ATOM 2222 C CA . GLU A 1 279 ? 11.977 -5.364 -21.456 1.00 85.25 279 GLU A CA 1
ATOM 2223 C C . GLU A 1 279 ? 12.304 -6.099 -22.768 1.00 85.25 279 GLU A C 1
ATOM 2225 O O . GLU A 1 279 ? 13.470 -6.229 -23.157 1.00 85.25 279 GLU A O 1
ATOM 2230 N N . SER A 1 280 ? 11.271 -6.528 -23.503 1.00 86.81 280 SER A N 1
ATOM 2231 C CA . SER A 1 280 ? 11.432 -7.164 -24.819 1.00 86.81 280 SER A CA 1
ATOM 2232 C C . SER A 1 280 ? 12.024 -6.203 -25.856 1.00 86.81 280 SER A C 1
ATOM 2234 O O . SER A 1 280 ? 12.935 -6.565 -26.612 1.00 86.81 280 SER A O 1
ATOM 2236 N N . ASP A 1 281 ? 11.542 -4.962 -25.882 1.00 87.19 281 ASP A N 1
ATOM 2237 C CA . ASP A 1 281 ? 12.029 -3.919 -26.779 1.00 87.19 281 ASP A CA 1
ATOM 2238 C C . ASP A 1 281 ? 13.459 -3.511 -26.442 1.00 87.19 281 ASP A C 1
ATOM 2240 O O . ASP A 1 281 ? 14.257 -3.290 -27.356 1.00 87.19 281 ASP A O 1
ATOM 2244 N N . LEU A 1 282 ? 13.827 -3.484 -25.158 1.00 90.62 282 LEU A N 1
ATOM 2245 C CA . LEU A 1 282 ? 15.201 -3.254 -24.732 1.00 90.62 282 LEU A CA 1
ATOM 2246 C C . LEU A 1 282 ? 16.115 -4.371 -25.224 1.00 90.62 282 LEU A C 1
ATOM 2248 O O . LEU A 1 282 ? 17.147 -4.076 -25.827 1.00 90.62 282 LEU A O 1
ATOM 2252 N N . ALA A 1 283 ? 15.739 -5.637 -25.035 1.00 90.06 283 ALA A N 1
ATOM 2253 C CA . ALA A 1 283 ? 16.529 -6.767 -25.522 1.00 90.06 283 ALA A CA 1
ATOM 2254 C C . ALA A 1 283 ? 16.748 -6.690 -27.044 1.00 90.06 283 ALA A C 1
ATOM 2256 O O . ALA A 1 283 ? 17.863 -6.886 -27.539 1.00 90.06 283 ALA A O 1
ATOM 2257 N N . ARG A 1 284 ? 15.700 -6.323 -27.790 1.00 90.69 284 ARG A N 1
ATOM 2258 C CA . ARG A 1 284 ? 15.766 -6.124 -29.243 1.00 90.69 284 ARG A CA 1
ATOM 2259 C C . ARG A 1 284 ? 16.651 -4.940 -29.629 1.00 90.69 284 ARG A C 1
ATOM 2261 O O . ARG A 1 284 ? 17.446 -5.057 -30.560 1.00 90.69 284 ARG A O 1
ATOM 2268 N N . ALA A 1 285 ? 16.535 -3.818 -28.922 1.00 89.56 285 ALA A N 1
ATOM 2269 C CA . ALA A 1 285 ? 17.347 -2.628 -29.153 1.00 89.56 285 ALA A CA 1
ATOM 2270 C C . ALA A 1 285 ? 18.827 -2.892 -28.851 1.00 89.56 285 ALA A C 1
ATOM 2272 O O . ALA A 1 285 ? 19.679 -2.485 -29.632 1.00 89.56 285 ALA A O 1
ATOM 2273 N N . VAL A 1 286 ? 19.143 -3.627 -27.780 1.00 92.75 286 VAL A N 1
ATOM 2274 C CA . VAL A 1 286 ? 20.514 -4.051 -27.452 1.00 92.75 286 VAL A CA 1
ATOM 2275 C C . VAL A 1 286 ? 21.109 -4.866 -28.598 1.00 92.75 286 VAL A C 1
ATOM 2277 O O . VAL A 1 286 ? 22.199 -4.541 -29.066 1.00 92.75 286 VAL A O 1
ATOM 2280 N N . HIS A 1 287 ? 20.389 -5.882 -29.085 1.00 92.56 287 HIS A N 1
ATOM 2281 C CA . HIS A 1 287 ? 20.851 -6.690 -30.215 1.00 92.56 287 HIS A CA 1
ATOM 2282 C C . HIS A 1 287 ? 21.079 -5.826 -31.459 1.00 92.56 287 HIS A C 1
ATOM 2284 O O . HIS A 1 287 ? 22.125 -5.916 -32.100 1.00 92.56 287 HIS A O 1
ATOM 2290 N N . LYS A 1 288 ? 20.132 -4.933 -31.768 1.00 90.94 288 LYS A N 1
ATOM 2291 C CA . LYS A 1 288 ? 20.219 -4.093 -32.962 1.00 90.94 288 LYS A CA 1
ATOM 2292 C C . LYS A 1 288 ? 21.360 -3.079 -32.899 1.00 90.94 288 LYS A C 1
ATOM 2294 O O . LYS A 1 288 ? 22.043 -2.873 -33.897 1.00 90.94 288 LYS A O 1
ATOM 2299 N N . THR A 1 289 ? 21.598 -2.476 -31.737 1.00 91.56 289 THR A N 1
ATOM 2300 C CA . THR A 1 289 ? 22.721 -1.554 -31.537 1.00 91.56 289 THR A CA 1
ATOM 2301 C C . THR A 1 289 ? 24.062 -2.267 -31.703 1.00 91.56 289 THR A C 1
ATOM 2303 O O . THR A 1 289 ? 24.995 -1.661 -32.223 1.00 91.56 289 THR A O 1
ATOM 2306 N N . ILE A 1 290 ? 24.171 -3.539 -31.299 1.00 94.06 290 ILE A N 1
ATOM 2307 C CA . ILE A 1 290 ? 25.383 -4.343 -31.522 1.00 94.06 290 ILE A CA 1
ATOM 2308 C C . ILE A 1 290 ? 25.603 -4.576 -33.021 1.00 94.06 290 ILE A C 1
ATOM 2310 O O . ILE A 1 290 ? 26.689 -4.278 -33.506 1.00 94.06 290 ILE A O 1
ATOM 2314 N N . GLU A 1 291 ? 24.577 -5.011 -33.762 1.00 93.62 291 GLU A N 1
ATOM 2315 C CA . GLU A 1 291 ? 24.674 -5.182 -35.223 1.00 93.62 291 GLU A CA 1
ATOM 2316 C C . GLU A 1 291 ? 25.124 -3.892 -35.926 1.00 93.62 291 GLU A C 1
ATOM 2318 O O . GLU A 1 291 ? 26.090 -3.897 -36.681 1.00 93.62 291 GLU A O 1
ATOM 2323 N N . LEU A 1 292 ? 24.463 -2.767 -35.633 1.00 91.75 292 LEU A N 1
ATOM 2324 C CA . LEU A 1 292 ? 24.771 -1.477 -36.262 1.00 91.75 292 LEU A CA 1
ATOM 2325 C C . LEU A 1 292 ? 26.166 -0.963 -35.892 1.00 91.75 292 LEU A C 1
ATOM 2327 O O . LEU A 1 292 ? 26.809 -0.277 -36.684 1.00 91.75 292 LEU A O 1
ATOM 2331 N N . LYS A 1 293 ? 26.652 -1.298 -34.693 1.00 94.25 293 LYS A N 1
ATOM 2332 C CA . LYS A 1 293 ? 28.023 -0.990 -34.289 1.00 94.25 293 LYS A CA 1
ATOM 2333 C C . LYS A 1 293 ? 29.027 -1.757 -35.144 1.00 94.25 293 LYS A C 1
ATOM 2335 O O . LYS A 1 293 ? 30.018 -1.166 -35.568 1.00 94.25 293 LYS A O 1
ATOM 2340 N N . ASP A 1 294 ? 28.783 -3.042 -35.375 1.00 94.44 294 ASP A N 1
ATOM 2341 C CA . ASP A 1 294 ? 29.658 -3.886 -36.188 1.00 94.44 294 ASP A CA 1
ATOM 2342 C C . ASP A 1 294 ? 29.649 -3.429 -37.658 1.00 94.44 294 ASP A C 1
ATOM 2344 O O . ASP A 1 294 ? 30.715 -3.322 -38.272 1.00 94.44 294 ASP A O 1
ATOM 2348 N N . ASP A 1 295 ? 28.479 -3.054 -38.189 1.00 91.75 295 ASP A N 1
ATOM 2349 C CA . ASP A 1 295 ? 28.332 -2.477 -39.532 1.00 91.75 295 ASP A CA 1
ATOM 2350 C C . ASP A 1 295 ? 29.102 -1.153 -39.673 1.00 91.75 295 ASP A C 1
ATOM 2352 O O . ASP A 1 295 ? 29.891 -0.994 -40.609 1.00 91.75 295 ASP A O 1
ATOM 2356 N N . TRP A 1 296 ? 28.962 -0.235 -38.707 1.00 93.50 296 TRP A N 1
ATOM 2357 C CA . TRP A 1 296 ? 29.704 1.031 -38.684 1.00 93.50 296 TRP A CA 1
ATOM 2358 C C . TRP A 1 296 ? 31.220 0.824 -38.597 1.00 93.50 296 TRP A C 1
ATOM 2360 O O . TRP A 1 296 ? 31.979 1.485 -39.307 1.00 93.50 296 TRP A O 1
ATOM 2370 N N . VAL A 1 297 ? 31.691 -0.101 -37.754 1.00 93.62 297 VAL A N 1
ATOM 2371 C CA . VAL A 1 297 ? 33.126 -0.415 -37.648 1.00 93.62 297 VAL A CA 1
ATOM 2372 C C . VAL A 1 297 ? 33.650 -0.969 -38.975 1.00 93.62 297 VAL A C 1
ATOM 2374 O O . VAL A 1 297 ? 34.688 -0.514 -39.459 1.00 93.62 297 VAL A O 1
ATOM 2377 N N . SER A 1 298 ? 32.914 -1.888 -39.602 1.00 93.06 298 SER A N 1
ATOM 2378 C CA . SER A 1 298 ? 33.272 -2.466 -40.902 1.00 93.06 298 SER A CA 1
ATOM 2379 C C . SER A 1 298 ? 33.311 -1.414 -42.015 1.00 93.06 298 SER A C 1
ATOM 2381 O O . SER A 1 298 ? 34.277 -1.350 -42.785 1.00 93.06 298 SER A O 1
ATOM 2383 N N . SER A 1 299 ? 32.300 -0.544 -42.104 1.00 90.31 299 SER A N 1
ATOM 2384 C CA . SER A 1 299 ? 32.257 0.495 -43.137 1.00 90.31 299 SER A CA 1
ATOM 2385 C C . SER A 1 299 ? 33.326 1.561 -42.906 1.00 90.31 299 SER A C 1
ATOM 2387 O O . SER A 1 299 ? 33.962 2.003 -43.868 1.00 90.31 299 SER A O 1
ATOM 2389 N N . LYS A 1 300 ? 33.616 1.903 -41.647 1.00 92.06 300 LYS A N 1
ATOM 2390 C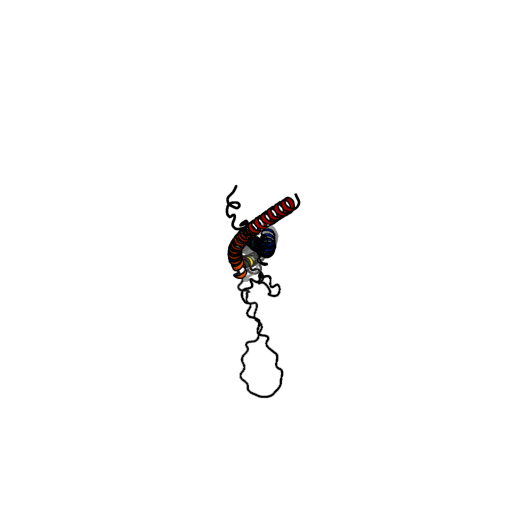 CA . LYS A 1 300 ? 34.728 2.783 -41.276 1.00 92.06 300 LYS A CA 1
ATOM 2391 C C . LYS A 1 300 ? 36.078 2.215 -41.703 1.00 92.06 300 LYS A C 1
ATOM 2393 O O . LYS A 1 300 ? 36.844 2.929 -42.345 1.00 92.06 300 LYS A O 1
ATOM 2398 N N . GLU A 1 301 ? 36.349 0.933 -41.454 1.00 91.94 301 GLU A N 1
ATOM 2399 C CA . GLU A 1 301 ? 37.581 0.288 -41.930 1.00 91.94 301 GLU A CA 1
ATOM 2400 C C . GLU A 1 301 ? 37.722 0.357 -43.458 1.00 91.94 301 GLU A C 1
ATOM 2402 O O . GLU A 1 301 ? 38.814 0.597 -43.981 1.00 91.94 301 GLU A O 1
ATOM 2407 N N . GLN A 1 302 ? 36.628 0.157 -44.197 1.00 90.12 302 GLN A N 1
ATOM 2408 C CA . GLN A 1 302 ? 36.637 0.244 -45.660 1.00 90.12 302 GLN A CA 1
ATOM 2409 C C . GLN A 1 302 ? 36.860 1.676 -46.158 1.00 90.12 302 GLN A C 1
ATOM 2411 O O . GLN A 1 302 ? 37.592 1.875 -47.135 1.00 90.12 302 GLN A O 1
ATOM 2416 N N . SER A 1 303 ? 36.251 2.663 -45.498 1.00 89.38 303 SER A N 1
ATOM 2417 C CA . SER A 1 303 ? 36.458 4.084 -45.779 1.00 89.38 303 SER A CA 1
ATOM 2418 C C . SER A 1 303 ? 37.910 4.488 -45.508 1.00 89.38 303 SER A C 1
ATOM 2420 O O . SER A 1 303 ? 38.556 5.054 -46.390 1.00 89.38 303 SER A O 1
ATOM 2422 N N . ASP A 1 304 ? 38.470 4.112 -44.358 1.00 89.12 304 ASP A N 1
ATOM 2423 C CA . ASP A 1 304 ? 39.852 4.423 -43.975 1.00 89.12 304 ASP A CA 1
ATOM 2424 C C . ASP A 1 304 ? 40.871 3.785 -44.934 1.00 89.12 304 ASP A C 1
ATOM 2426 O O . ASP A 1 304 ? 41.829 4.438 -45.359 1.00 89.12 304 ASP A O 1
ATOM 2430 N N . ARG A 1 305 ? 40.640 2.533 -45.363 1.00 89.50 305 ARG A N 1
ATOM 2431 C CA . ARG A 1 305 ? 41.459 1.880 -46.404 1.00 89.50 305 ARG A CA 1
ATOM 2432 C C . ARG A 1 305 ? 41.395 2.627 -47.735 1.00 89.50 305 ARG A C 1
ATOM 2434 O O . ARG A 1 305 ? 42.432 2.814 -48.368 1.00 89.50 305 ARG A O 1
ATOM 2441 N N . CYS A 1 306 ? 40.207 3.070 -48.149 1.00 89.88 306 CYS A N 1
ATOM 2442 C CA . CYS A 1 306 ? 40.045 3.845 -49.379 1.00 89.88 306 CYS A CA 1
ATOM 2443 C C . CYS A 1 306 ? 40.787 5.185 -49.291 1.00 89.88 306 CYS A C 1
ATOM 2445 O O . CYS A 1 306 ? 41.539 5.542 -50.196 1.00 89.88 306 CYS A O 1
ATOM 2447 N N . LEU A 1 307 ? 40.638 5.904 -48.174 1.00 88.50 307 LEU A N 1
ATOM 2448 C CA . LEU A 1 307 ? 41.340 7.164 -47.937 1.00 88.50 307 LEU A CA 1
ATOM 2449 C C . LEU A 1 307 ? 42.860 6.975 -47.958 1.00 88.50 307 LEU A C 1
ATOM 2451 O O . LEU A 1 307 ? 43.561 7.786 -48.556 1.00 88.50 307 LEU A O 1
ATOM 2455 N N . SER A 1 308 ? 43.372 5.883 -47.387 1.00 89.00 308 SER A N 1
ATOM 2456 C CA . SER A 1 308 ? 44.797 5.542 -47.462 1.00 89.00 308 SER A CA 1
ATOM 2457 C C . SER A 1 308 ? 45.268 5.305 -48.904 1.00 89.00 308 SER A C 1
ATOM 2459 O O . SER A 1 308 ? 46.301 5.850 -49.296 1.00 89.00 308 SER A O 1
ATOM 2461 N N . GLN A 1 309 ? 44.501 4.565 -49.714 1.00 86.69 309 GLN A N 1
ATOM 2462 C CA . GLN A 1 309 ? 44.802 4.350 -51.138 1.00 86.69 309 GLN A CA 1
ATOM 2463 C C . GLN A 1 309 ? 44.789 5.662 -51.928 1.00 86.69 309 GLN A C 1
ATOM 2465 O O . GLN A 1 309 ? 45.706 5.921 -52.707 1.00 86.69 309 GLN A O 1
ATOM 2470 N N . LYS A 1 310 ? 43.791 6.520 -51.686 1.00 88.62 310 LYS A N 1
ATOM 2471 C CA . LYS A 1 310 ? 43.693 7.850 -52.295 1.00 88.62 310 LYS A CA 1
ATOM 2472 C C . LYS A 1 310 ? 44.914 8.707 -51.963 1.00 88.62 310 LYS A C 1
ATOM 2474 O O . LYS A 1 310 ? 45.513 9.274 -52.870 1.00 88.62 310 LYS A O 1
ATOM 2479 N N . THR A 1 311 ? 45.298 8.789 -50.690 1.00 89.25 311 THR A N 1
ATOM 2480 C CA . THR A 1 311 ? 46.472 9.563 -50.256 1.00 89.25 311 THR A CA 1
ATOM 2481 C C . THR A 1 311 ? 47.752 9.028 -50.894 1.00 89.25 311 THR A C 1
ATOM 2483 O O . THR A 1 311 ? 48.524 9.808 -51.442 1.00 89.25 311 THR A O 1
ATOM 2486 N N . SER A 1 312 ? 47.933 7.704 -50.929 1.00 88.31 312 SER A N 1
ATOM 2487 C CA . SER A 1 312 ? 49.097 7.083 -51.573 1.00 88.31 312 SER A CA 1
ATOM 2488 C C . SER A 1 312 ? 49.169 7.367 -53.079 1.00 88.31 312 SER A C 1
ATOM 2490 O O . SER A 1 312 ? 50.264 7.576 -53.597 1.00 88.31 312 SER A O 1
ATOM 2492 N N . LEU A 1 313 ? 48.033 7.383 -53.788 1.00 85.19 313 LEU A N 1
ATOM 2493 C CA . LEU A 1 313 ? 47.969 7.733 -55.214 1.00 85.19 313 LEU A CA 1
ATOM 2494 C C . LEU A 1 313 ? 48.292 9.213 -55.455 1.00 85.19 313 LEU A C 1
ATOM 2496 O O . LEU A 1 313 ? 49.030 9.530 -56.383 1.00 85.19 313 LEU A O 1
ATOM 2500 N N . ILE A 1 314 ? 47.792 10.115 -54.603 1.00 88.06 314 ILE A N 1
ATOM 2501 C CA . ILE A 1 314 ? 48.116 11.551 -54.666 1.00 88.06 314 ILE A CA 1
ATOM 2502 C C . ILE A 1 314 ? 49.620 11.770 -54.477 1.00 88.06 314 ILE A C 1
ATOM 2504 O O . ILE A 1 314 ? 50.232 12.515 -55.240 1.00 88.06 314 ILE A O 1
ATOM 2508 N N . GLU A 1 315 ? 50.222 11.111 -53.486 1.00 87.88 315 GLU A N 1
ATOM 2509 C CA . GLU A 1 315 ? 51.663 11.190 -53.229 1.00 87.88 315 GLU A CA 1
ATOM 2510 C C . GLU A 1 315 ? 52.484 10.656 -54.414 1.00 87.88 315 GLU A C 1
ATOM 2512 O O . GLU A 1 315 ? 53.452 11.298 -54.823 1.00 87.88 315 GLU A O 1
ATOM 2517 N N . ALA A 1 316 ? 52.075 9.531 -55.014 1.00 83.75 316 ALA A N 1
ATOM 2518 C CA . ALA A 1 316 ? 52.745 8.946 -56.177 1.00 83.75 316 ALA A CA 1
ATOM 2519 C C . ALA A 1 316 ? 52.664 9.843 -57.425 1.00 83.75 316 ALA A C 1
ATOM 2521 O O . ALA A 1 316 ? 53.681 10.065 -58.084 1.00 83.75 316 ALA A O 1
ATOM 2522 N N . ILE A 1 317 ? 51.488 10.408 -57.721 1.00 84.00 317 ILE A N 1
ATOM 2523 C CA . ILE A 1 317 ? 51.302 11.356 -58.833 1.00 84.00 317 ILE A CA 1
ATOM 2524 C C . ILE A 1 317 ? 52.119 12.624 -58.587 1.00 84.00 317 ILE A C 1
ATOM 2526 O O . ILE A 1 317 ? 52.834 13.069 -59.480 1.00 84.00 317 ILE A O 1
ATOM 2530 N N . SER A 1 318 ? 52.085 13.180 -57.372 1.00 86.06 318 SER A N 1
ATOM 2531 C CA . SER A 1 318 ? 52.868 14.374 -57.037 1.00 86.06 318 SER A CA 1
ATOM 2532 C C . SER A 1 318 ? 54.375 14.136 -57.163 1.00 86.06 318 SER A C 1
ATOM 2534 O O . SER A 1 318 ? 55.099 15.054 -57.550 1.00 86.06 318 SER A O 1
ATOM 2536 N N . ALA A 1 319 ? 54.861 12.939 -56.825 1.00 85.50 319 ALA A N 1
ATOM 2537 C CA . ALA A 1 319 ? 56.263 12.571 -56.990 1.00 85.50 319 ALA A CA 1
ATOM 2538 C C . ALA A 1 319 ? 56.646 12.411 -58.472 1.00 85.50 319 ALA A C 1
ATOM 2540 O O . ALA A 1 319 ? 57.712 12.880 -58.873 1.00 85.50 319 ALA A O 1
ATOM 2541 N N . ALA A 1 320 ? 55.776 11.811 -59.290 1.00 80.56 320 ALA A N 1
ATOM 2542 C CA . ALA A 1 320 ? 55.981 11.674 -60.733 1.00 80.56 320 ALA A CA 1
ATOM 2543 C C . ALA A 1 320 ? 55.968 13.036 -61.453 1.00 80.56 320 ALA A C 1
ATOM 2545 O O . ALA A 1 320 ? 56.895 13.343 -62.198 1.00 80.56 320 ALA A O 1
ATOM 2546 N N . GLU A 1 321 ? 55.004 13.909 -61.143 1.00 80.94 321 GLU A N 1
ATOM 2547 C CA . GLU A 1 321 ? 54.938 15.271 -61.697 1.00 80.94 321 GLU A CA 1
ATOM 2548 C C . GLU A 1 321 ? 56.139 16.141 -61.291 1.00 80.94 321 GLU A C 1
ATOM 2550 O O . GLU A 1 321 ? 56.502 17.079 -62.002 1.00 80.94 321 GLU A O 1
ATOM 2555 N N . ALA A 1 322 ? 56.741 15.879 -60.127 1.00 79.56 322 ALA A N 1
ATOM 2556 C CA . ALA A 1 322 ? 57.968 16.546 -59.703 1.00 79.56 322 ALA A CA 1
ATOM 2557 C C . ALA A 1 322 ? 59.202 16.014 -60.451 1.00 79.56 322 ALA A C 1
ATOM 2559 O O . ALA A 1 322 ? 60.107 16.795 -60.738 1.00 79.56 322 ALA A O 1
ATOM 2560 N N . ALA A 1 323 ? 59.229 14.721 -60.784 1.00 73.12 323 ALA A N 1
ATOM 2561 C CA . ALA A 1 323 ? 60.308 14.091 -61.540 1.00 73.12 323 ALA A CA 1
ATOM 2562 C C . ALA A 1 323 ? 60.307 14.487 -63.027 1.00 73.12 323 ALA A C 1
ATOM 2564 O O . ALA A 1 323 ? 61.378 14.667 -63.590 1.00 73.12 323 ALA A O 1
ATOM 2565 N N . GLU A 1 324 ? 59.140 14.696 -63.647 1.00 67.56 324 GLU A N 1
ATOM 2566 C CA . GLU A 1 324 ? 59.031 15.209 -65.030 1.00 67.56 324 GLU A CA 1
ATOM 2567 C C . GLU A 1 324 ? 59.479 16.669 -65.187 1.00 67.56 324 GLU A C 1
ATOM 2569 O O . GLU A 1 324 ? 59.812 17.115 -66.284 1.00 67.56 324 GLU A O 1
ATOM 2574 N N . LYS A 1 325 ? 59.457 17.442 -64.096 1.00 63.66 325 LYS A N 1
ATOM 2575 C CA . LYS A 1 325 ? 59.851 18.860 -64.076 1.00 63.66 325 LYS A CA 1
ATOM 2576 C C . LYS A 1 325 ? 61.334 19.077 -63.744 1.00 63.66 325 LYS A C 1
ATOM 2578 O O . LYS A 1 325 ? 61.759 20.235 -63.730 1.00 63.66 325 LYS A O 1
ATOM 2583 N N . ALA A 1 326 ? 62.077 18.015 -63.427 1.00 50.47 326 ALA A N 1
ATOM 2584 C CA . ALA A 1 326 ? 63.491 18.036 -63.041 1.00 50.47 326 ALA A CA 1
ATOM 2585 C C . ALA A 1 326 ? 64.402 17.670 -64.221 1.00 50.47 326 ALA A C 1
ATOM 2587 O O . ALA A 1 326 ? 65.483 18.294 -64.321 1.00 50.47 326 ALA A O 1
#

Radius of gyration: 52.15 Å; chains: 1; bounding box: 111×26×160 Å

Sequence (326 aa):
MIDFLRDNACCYDSDSSDPETRDCLDLWKEQLEQVSIECTKKSATTAKDEEEYQNSLGWQNRLKNWEEIIKDTDEKADIIVNELKFFLDQTTIVCNNSEVATEELGKLFGLVKCIFDCFFTYENNKPGLKDKISDFKKAVECLKNTSDEDKAEVIACIEDYEQKIILVCDMLDAVLTKLMETFKCANLLCKSICGDGGLEDKIEGLQSIFKEGNDMDDCGDDHDGHNGNGDDDDDDDKAKKRKKKPRHDHHYSYPCDDTVVKPMPVFPISESDYYKNIESDLARAVHKTIELKDDWVSSKEQSDRCLSQKTSLIEAISAAEAAEKA

pLDDT: mean 75.49, std 19.84, range [28.69, 94.44]

Secondary structure (DSSP, 8-state):
--STT--TTS--------TT---HHHHHHHHHHHHHHHHHHHHHHHHHHHHHHHHHHHHHHHHHHHHHHHHHHHHHHHHHHHHHHHHHHHHHHHHHHHHHHHHHHHHHHHHHHHHHHHHS--STTPPPHHHHHHHHHHHHHT-TTS-HHHHHHHHHHHHHHHHHHHHHHHHHHHHHHHHHHHHHHHHHHHHHHSSTTSHHHHHHHHHHHHH--------------------------------PPP---S----S--TTS-PPPP-SSGGGSHHHHHHHHHHHHHHHHHHHHHHHHHHHHHHHHHHHHHHHHHHHHHHHHHHHTT-

Foldseek 3Di:
DDDVPPPPVQDDPDPDPDPPNDHPLVVLVVVLVVLVVVLVVLVVQLVVLVVVLVVLVVLLVVLVVLLVVLVVVQVVLVVLLVVLVVVLVVLVVQLVVLVVVLVVLVVVLVVLVVVVCQQCPDPDNDHHPVRVLVVVLVVLVPDPPDDPVVSVVVNVVSVVVVVVVVVVVVVSVVVNVVSVVVSVVSVVSNVQRDDDPHPNVVSVVVSCQAVDPPPPPPPPPPDDDDDDDDDDDDDDDDDDDPPDDDPDPDDPDSPPPVVDDDDDQGHSNCVDPVSVVSVVVSVVSVVVSVVSVVVSVVSVVVSVVSVVVSVVSVVVSVVVVVVVVD